Protein AF-B0TQ59-F1 (afdb_monomer)

InterPro domains:
  IPR006680 Amidohydrolase-related [PF01979] (76-158)
  IPR011059 Metal-dependent hydrolase, composite domain superfamily [G3DSA:2.30.40.10] (30-80)
  IPR011059 Metal-dependent hydrolase, composite domain superfamily [SSF51338] (25-106)
  IPR032466 Metal-dependent hydrolase [SSF51556] (80-184)
  IPR051781 Metallo-dependent Hydrolase Enzymes [PTHR43135] (23-174)

Sequence (187 aa):
MKNRTLKMSVVAVSCSLAFSVSAESTLFTNVNVFDGKKDELLKNYQVLVVDNKISKVSSEAISVQDATVIDGKGMTLMPGLIEGHGHLQMNGTSLPDIENNRNWEELAARSAARAKSALMSGFTTWRDAGGMGAGLKKTIDSGELVGPRIYPSGAFIGPTGSHADFRNFIRLTKRSTATTPQAAALG

pLDDT: mean 82.43, std 19.42, range [34.28, 98.5]

Nearest PDB structures (foldseek):
  3feq-assembly2_L  TM=9.418E-01  e=1.357E-11  unidentified
  3mkv-assembly1_G  TM=8.845E-01  e=6.717E-12  unidentified
  3n2c-assembly1_E  TM=9.160E-01  e=1.357E-11  unidentified
  3feq-assembly2_N  TM=9.420E-01  e=2.570E-11  unidentified
  3feq-assembly2_O  TM=9.420E-01  e=4.286E-11  unidentified

Organism: Shewanella halifaxensis (strain HAW-EB4) (NCBI:txid458817)

Secondary structure (DSSP, 8-state):
---------------------PPPEEEEEEEEE--SSSSS-EEEEEEEEETTEEEEEESS----SSPEEEE-TTPEE-PPEEEEEE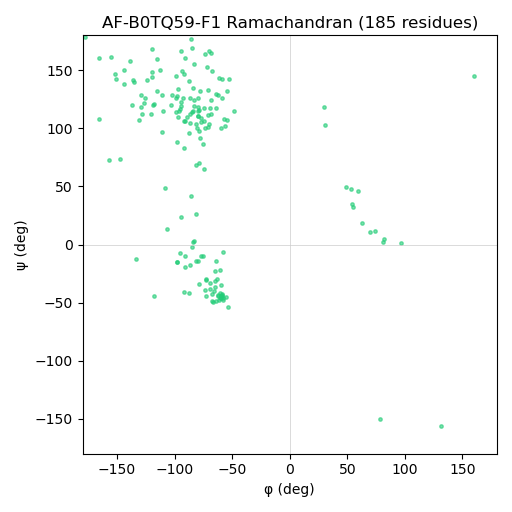-SS---SSHHHHHTS--HHHHHHHHHHHHHHHHHTTEEEEEE-SS-HHHHHHHHHTTSS--PEEEE--S----TTSTT----TT-----------------

Mean predicted aligned error: 12.18 Å

Solvent-accessible surface area (backbone atoms only — not comparable to full-atom values): 11756 Å² total; per-residue (Å²): 138,85,86,80,83,82,84,82,82,82,81,82,82,82,79,82,80,79,80,77,81,75,73,56,32,39,34,40,33,45,18,22,37,41,80,86,78,62,101,58,73,44,67,59,21,31,41,35,31,44,72,94,35,83,73,46,75,37,74,60,92,81,89,76,80,89,46,52,75,44,79,41,84,66,37,80,43,62,76,66,39,70,43,81,75,40,53,57,61,60,74,43,95,44,71,65,50,56,74,72,70,68,56,72,66,63,45,50,56,53,22,50,53,45,32,32,51,42,32,77,72,41,27,48,31,34,31,30,68,36,40,75,44,64,63,63,35,52,40,32,76,71,65,80,40,64,46,38,53,61,48,60,63,34,70,67,84,62,58,90,87,35,96,60,45,87,68,71,86,84,66,71,76,76,73,79,80,86,77,74,84,93,73,87,77,91,132

Structure (mmCIF, N/CA/C/O backbone):
data_AF-B0TQ59-F1
#
_entry.id   AF-B0TQ59-F1
#
loop_
_atom_site.group_PDB
_atom_site.id
_atom_site.type_symbol
_atom_site.label_atom_id
_atom_site.label_alt_id
_atom_site.label_comp_id
_atom_site.label_asym_id
_atom_site.label_entity_id
_atom_site.label_seq_id
_atom_site.pdbx_PDB_ins_code
_atom_site.Cartn_x
_atom_site.Cartn_y
_atom_site.Cartn_z
_atom_site.occupancy
_atom_site.B_iso_or_equiv
_atom_site.auth_seq_id
_atom_site.auth_comp_id
_atom_site.auth_asym_id
_atom_site.auth_atom_id
_atom_site.pdbx_PDB_model_num
ATOM 1 N N . MET A 1 1 ? 4.969 -84.286 6.162 1.00 43.38 1 MET A N 1
ATOM 2 C CA . MET A 1 1 ? 5.470 -82.894 6.236 1.00 43.38 1 MET A CA 1
ATOM 3 C C . MET A 1 1 ? 4.257 -81.966 6.266 1.00 43.38 1 MET A C 1
ATOM 5 O O . MET A 1 1 ? 3.469 -82.007 5.334 1.00 43.38 1 MET A O 1
ATOM 9 N N . LYS A 1 2 ? 4.010 -81.259 7.380 1.00 40.66 2 LYS A N 1
ATOM 10 C CA . LYS A 1 2 ? 2.835 -80.381 7.567 1.00 40.66 2 LYS A CA 1
ATOM 11 C C . LYS A 1 2 ? 3.239 -78.936 7.249 1.00 40.66 2 LYS A C 1
ATOM 13 O O . LYS A 1 2 ? 3.982 -78.343 8.024 1.00 40.66 2 LYS A O 1
ATOM 18 N N . ASN A 1 3 ? 2.749 -78.377 6.144 1.00 40.88 3 ASN A N 1
ATOM 19 C CA . ASN A 1 3 ? 2.981 -76.975 5.791 1.00 40.88 3 ASN A CA 1
ATOM 20 C C . ASN A 1 3 ? 2.024 -76.082 6.592 1.00 40.88 3 ASN A C 1
ATOM 22 O O . ASN A 1 3 ? 0.812 -76.111 6.387 1.00 40.88 3 ASN A O 1
ATOM 26 N N . ARG A 1 4 ? 2.571 -75.306 7.532 1.00 48.53 4 ARG A N 1
ATOM 27 C CA . ARG A 1 4 ? 1.853 -74.255 8.262 1.00 48.53 4 ARG A CA 1
ATOM 28 C C . ARG A 1 4 ? 1.970 -72.948 7.482 1.00 48.53 4 ARG A C 1
ATOM 30 O O . ARG A 1 4 ? 3.043 -72.363 7.422 1.00 48.53 4 ARG A O 1
ATOM 37 N N . THR A 1 5 ? 0.871 -72.487 6.901 1.00 47.72 5 THR A N 1
ATOM 38 C CA . THR A 1 5 ? 0.770 -71.149 6.305 1.00 47.72 5 THR A CA 1
ATOM 39 C C . THR A 1 5 ? 0.547 -70.110 7.405 1.00 47.72 5 THR A C 1
ATOM 41 O O . THR A 1 5 ? -0.482 -70.135 8.083 1.00 47.72 5 THR A O 1
ATOM 44 N N . LEU A 1 6 ? 1.517 -69.214 7.591 1.00 48.03 6 LEU A N 1
ATOM 45 C CA . LEU A 1 6 ? 1.462 -68.088 8.522 1.00 48.03 6 LEU A CA 1
ATOM 46 C C . LEU A 1 6 ? 0.649 -66.948 7.885 1.00 48.03 6 LEU A C 1
ATOM 48 O O . LEU A 1 6 ? 1.016 -66.444 6.826 1.00 48.03 6 LEU A O 1
ATOM 52 N N . LYS A 1 7 ? -0.470 -66.554 8.502 1.00 46.75 7 LYS A N 1
ATOM 53 C CA . LYS A 1 7 ? -1.250 -65.382 8.079 1.00 46.75 7 LYS A CA 1
ATOM 54 C C . LYS A 1 7 ? -0.674 -64.137 8.754 1.00 46.75 7 LYS A C 1
ATOM 56 O O . LYS A 1 7 ? -0.767 -64.006 9.970 1.00 46.75 7 LYS A O 1
ATOM 61 N N . MET A 1 8 ? -0.081 -63.242 7.969 1.00 44.03 8 MET A N 1
ATOM 62 C CA . MET A 1 8 ? 0.364 -61.920 8.416 1.00 44.03 8 MET A CA 1
ATOM 63 C C . MET A 1 8 ? -0.775 -60.922 8.182 1.00 44.03 8 MET A C 1
ATOM 65 O O . MET A 1 8 ? -1.072 -60.575 7.042 1.00 44.03 8 MET A O 1
ATOM 69 N N . SER A 1 9 ? -1.439 -60.490 9.254 1.00 52.62 9 SER A N 1
ATOM 70 C CA . SER A 1 9 ? -2.389 -59.375 9.199 1.00 52.62 9 SER A CA 1
ATOM 71 C C . SER A 1 9 ? -1.627 -58.060 9.334 1.00 52.62 9 SER A C 1
ATOM 73 O O . SER A 1 9 ? -1.044 -57.781 10.378 1.00 52.62 9 SER A O 1
ATOM 75 N N . VAL A 1 10 ? -1.639 -57.255 8.273 1.00 56.16 10 VAL A N 1
ATOM 76 C CA . VAL A 1 10 ? -1.163 -55.868 8.285 1.00 56.16 10 VAL A CA 1
ATOM 77 C C . VAL A 1 10 ? -2.301 -54.990 8.802 1.00 56.16 10 VAL A C 1
ATOM 79 O O . VAL A 1 10 ? -3.349 -54.896 8.167 1.00 56.16 10 VAL A O 1
ATOM 82 N N . VAL A 1 11 ? -2.111 -54.364 9.963 1.00 55.62 11 VAL A N 1
ATOM 83 C CA . VAL A 1 11 ? -3.020 -53.338 10.492 1.00 55.62 11 VAL A CA 1
ATOM 84 C C . VAL A 1 11 ? -2.502 -51.982 10.020 1.00 55.62 11 VAL A C 1
ATOM 86 O O . VAL A 1 11 ? -1.480 -51.500 10.501 1.00 55.62 11 VAL A O 1
ATOM 89 N N . ALA A 1 12 ? -3.186 -51.381 9.048 1.00 56.84 12 ALA A N 1
ATOM 90 C CA . ALA A 1 12 ? -2.915 -50.019 8.608 1.00 56.84 12 ALA A CA 1
ATOM 91 C C . ALA A 1 12 ? -3.593 -49.035 9.574 1.00 56.84 12 ALA A C 1
ATOM 93 O O . ALA A 1 12 ? -4.808 -48.847 9.534 1.00 56.84 12 ALA A O 1
ATOM 94 N N . VAL A 1 13 ? -2.812 -48.414 10.459 1.00 62.75 13 VAL A N 1
ATOM 95 C CA . VAL A 1 13 ? -3.274 -47.285 11.277 1.00 62.75 13 VAL A CA 1
ATOM 96 C C . VAL A 1 13 ? -3.236 -46.034 10.398 1.00 62.75 13 VAL A C 1
ATOM 98 O O . VAL A 1 13 ? -2.182 -45.440 10.189 1.00 62.75 13 VAL A O 1
ATOM 101 N N . SER A 1 14 ? -4.385 -45.658 9.835 1.00 62.53 14 SER A N 1
ATOM 102 C CA . SER A 1 14 ? -4.556 -44.366 9.166 1.00 62.53 14 SER A CA 1
ATOM 103 C C . SER A 1 14 ? -4.796 -43.297 10.233 1.00 62.53 14 SER A C 1
ATOM 105 O O . SER A 1 14 ? -5.886 -43.195 10.790 1.00 62.53 14 SER A O 1
ATOM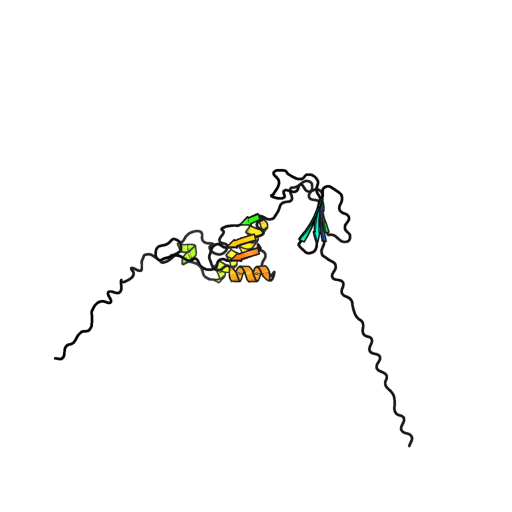 107 N N . CYS A 1 15 ? -3.754 -42.538 10.572 1.00 57.31 15 CYS A N 1
ATOM 108 C CA . CYS A 1 15 ? -3.869 -41.354 11.417 1.00 57.31 15 CYS A CA 1
ATOM 109 C C . CYS A 1 15 ? -4.192 -40.156 10.516 1.00 57.31 15 CYS A C 1
ATOM 111 O O . CYS A 1 15 ? -3.307 -39.580 9.884 1.00 57.31 15 CYS A O 1
ATOM 113 N N . SER A 1 16 ? -5.474 -39.815 10.398 1.00 62.75 16 SER A N 1
ATOM 114 C CA . SER A 1 16 ? -5.916 -38.597 9.719 1.00 62.75 16 SER A CA 1
ATOM 115 C C . SER A 1 16 ? -5.703 -37.408 10.658 1.00 62.75 16 SER A C 1
ATOM 117 O O . SER A 1 16 ? -6.561 -37.090 11.478 1.00 62.75 16 SER A O 1
ATOM 119 N N . LEU A 1 17 ? -4.540 -36.764 10.578 1.00 65.06 17 LEU A N 1
ATOM 120 C CA . LEU A 1 17 ? -4.310 -35.482 11.242 1.00 65.06 17 LEU A CA 1
ATOM 121 C C . LEU A 1 17 ? -5.137 -34.409 10.525 1.00 65.06 17 LEU A C 1
ATOM 123 O O . LEU A 1 17 ? -4.785 -33.962 9.434 1.00 65.06 17 LEU A O 1
ATOM 127 N N . ALA A 1 18 ? -6.253 -34.011 11.131 1.00 54.12 18 ALA A N 1
ATOM 128 C CA . ALA A 1 18 ? -6.966 -32.807 10.738 1.00 54.12 18 ALA A CA 1
ATOM 129 C C . ALA A 1 18 ? -6.132 -31.594 11.177 1.00 54.12 18 ALA A C 1
ATOM 131 O O . ALA A 1 18 ? -6.109 -31.232 12.352 1.00 54.12 18 ALA A O 1
ATOM 132 N N . PHE A 1 19 ? -5.413 -30.985 10.237 1.00 51.72 19 PHE A N 1
ATOM 133 C CA . PHE A 1 19 ? -4.822 -29.669 10.446 1.00 51.72 19 PHE A CA 1
ATOM 134 C C . PHE A 1 19 ? -5.946 -28.628 10.402 1.00 51.72 19 PHE A C 1
ATOM 136 O O . PHE A 1 19 ? -6.392 -28.238 9.326 1.00 51.72 19 PHE A O 1
ATOM 143 N N . SER A 1 20 ? -6.411 -28.180 11.568 1.00 52.81 20 SER A N 1
ATOM 144 C CA . SER A 1 20 ? -7.161 -26.926 11.655 1.00 52.81 20 SER A CA 1
ATOM 145 C C . SER A 1 20 ? -6.170 -25.782 11.496 1.00 52.81 20 SER A C 1
ATOM 147 O O . SER A 1 20 ? -5.383 -25.512 12.402 1.00 52.81 20 SER A O 1
ATOM 149 N N . VAL A 1 21 ? -6.185 -25.117 10.341 1.00 58.03 21 VAL A N 1
ATOM 150 C CA . VAL A 1 21 ? -5.565 -23.796 10.235 1.00 58.03 21 VAL A CA 1
ATOM 151 C C . VAL A 1 21 ? -6.469 -22.843 11.023 1.00 58.03 21 VAL A C 1
ATOM 153 O O . VAL A 1 21 ? -7.639 -22.671 10.686 1.00 58.03 21 VAL A O 1
ATOM 156 N N . SER A 1 22 ? -5.985 -22.333 12.156 1.00 67.75 22 SER A N 1
ATOM 157 C CA . SER A 1 22 ? -6.715 -21.300 12.894 1.00 67.75 22 SER A CA 1
ATOM 158 C C . SER A 1 22 ? -6.639 -20.002 12.092 1.00 67.75 22 SER A C 1
ATOM 160 O O . SER A 1 22 ? -5.560 -19.657 11.606 1.00 67.75 22 SER A O 1
ATOM 162 N N . ALA A 1 23 ? -7.769 -19.318 11.918 1.00 77.44 23 ALA A N 1
ATOM 163 C CA . ALA A 1 23 ? -7.822 -18.041 11.213 1.00 77.44 23 ALA A CA 1
ATOM 164 C C . ALA A 1 23 ? -7.004 -16.988 11.972 1.00 77.44 23 ALA A C 1
ATOM 166 O O . ALA A 1 23 ? -7.192 -16.799 13.178 1.00 77.44 23 ALA A O 1
ATOM 167 N N . GLU A 1 24 ? -6.109 -16.283 11.280 1.00 90.81 24 GLU A N 1
ATOM 168 C CA . GLU A 1 24 ? -5.294 -15.259 11.932 1.00 90.81 24 GLU A CA 1
ATOM 169 C C . GLU A 1 24 ? -6.167 -14.034 12.209 1.00 90.81 24 GLU A C 1
ATOM 171 O O . GLU A 1 24 ? -6.704 -13.403 11.292 1.00 90.81 24 GLU A O 1
ATOM 176 N N . SER A 1 25 ? -6.326 -13.712 13.493 1.00 96.06 25 SER A N 1
ATOM 177 C CA . SER A 1 25 ? -7.179 -12.621 13.952 1.00 96.06 25 SER A CA 1
ATOM 178 C C . SER A 1 25 ? -6.352 -11.530 14.625 1.00 96.06 25 SER A C 1
ATOM 180 O O . SER A 1 25 ? -5.531 -11.800 15.500 1.00 96.06 25 SER A O 1
ATOM 182 N N . THR A 1 26 ? -6.590 -10.276 14.245 1.00 97.88 26 THR A N 1
ATOM 183 C CA . THR A 1 26 ? -6.022 -9.089 14.898 1.00 97.88 26 THR A CA 1
ATOM 184 C C . THR A 1 26 ? -7.140 -8.140 15.301 1.00 97.88 26 THR A C 1
ATOM 186 O O . THR A 1 26 ? -7.953 -7.740 14.467 1.00 97.88 26 THR A O 1
ATOM 189 N N . LEU A 1 27 ? -7.177 -7.759 16.575 1.00 98.19 27 LEU A N 1
ATOM 190 C CA . LEU A 1 27 ? -8.125 -6.792 17.113 1.00 98.19 27 LEU A CA 1
ATOM 191 C C . LEU A 1 27 ? -7.395 -5.500 17.482 1.00 98.19 27 LEU A C 1
ATOM 193 O O . LEU A 1 27 ? -6.601 -5.472 18.420 1.00 98.19 27 LEU A O 1
ATOM 197 N N . PHE A 1 28 ? -7.717 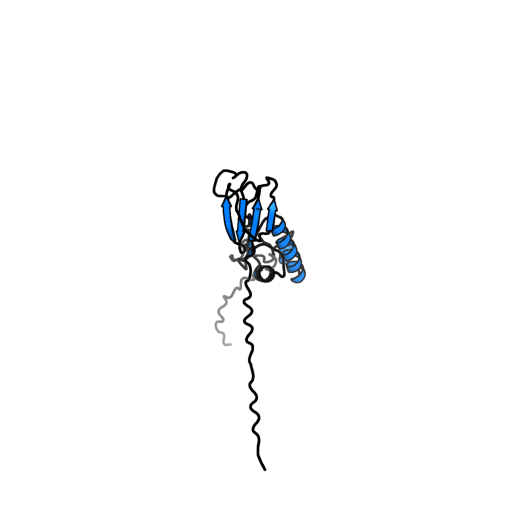-4.416 16.787 1.00 98.44 28 PHE A N 1
ATOM 198 C CA . PHE A 1 28 ? -7.330 -3.070 17.189 1.00 98.44 28 PHE A CA 1
ATOM 199 C C . PHE A 1 28 ? -8.373 -2.521 18.160 1.00 98.44 28 PHE A C 1
ATOM 201 O O . PHE A 1 28 ? -9.561 -2.490 17.832 1.00 98.44 28 PHE A O 1
ATOM 208 N N . THR A 1 29 ? -7.951 -2.074 19.338 1.00 98.25 29 THR A N 1
ATOM 209 C CA . THR A 1 29 ? -8.823 -1.455 20.347 1.00 98.25 29 THR A CA 1
ATOM 210 C C . THR A 1 29 ? -8.449 0.003 20.559 1.00 98.25 29 THR A C 1
ATOM 212 O O . THR A 1 29 ? -7.334 0.407 20.239 1.00 98.25 29 THR A O 1
ATOM 215 N N . ASN A 1 30 ? -9.376 0.801 21.103 1.00 97.69 30 ASN A N 1
ATOM 216 C CA . ASN A 1 30 ? -9.105 2.188 21.495 1.00 97.69 30 ASN A CA 1
ATOM 217 C C . ASN A 1 30 ? -8.495 3.015 20.344 1.00 97.69 30 ASN A C 1
ATOM 219 O O . ASN A 1 30 ? -7.476 3.688 20.497 1.00 97.69 30 ASN A O 1
ATOM 223 N N . VAL A 1 31 ? -9.103 2.917 19.161 1.00 98.50 31 VAL A N 1
ATOM 224 C CA . VAL A 1 31 ? -8.706 3.676 17.970 1.00 98.50 31 VAL A CA 1
ATOM 225 C C . VAL A 1 31 ? -9.784 4.678 17.589 1.00 98.50 31 VAL A C 1
ATOM 227 O O . VAL A 1 31 ? -10.977 4.450 17.789 1.00 98.50 31 VAL A O 1
ATOM 230 N N . ASN A 1 32 ? -9.362 5.781 16.985 1.00 98.31 32 ASN A N 1
ATOM 231 C CA . ASN A 1 32 ? -10.250 6.688 16.277 1.00 98.31 32 ASN A CA 1
ATOM 232 C C . ASN A 1 32 ? -10.232 6.321 14.788 1.00 98.31 32 ASN A C 1
ATOM 234 O O . ASN A 1 32 ? -9.181 6.389 14.161 1.00 98.31 32 ASN A O 1
ATOM 238 N N . VAL A 1 33 ? -11.351 5.899 14.206 1.00 98.31 33 VAL A N 1
ATOM 239 C CA . VAL A 1 33 ? -11.378 5.390 12.826 1.00 98.31 33 VAL A CA 1
ATOM 240 C C . VAL A 1 33 ? -11.747 6.499 11.847 1.00 98.31 33 VAL A C 1
ATOM 242 O O . VAL A 1 33 ? -12.821 7.092 11.945 1.00 98.31 33 VAL A O 1
ATOM 245 N N . PHE A 1 34 ? -10.870 6.743 10.877 1.00 97.69 34 PHE A N 1
ATOM 246 C CA . PHE A 1 34 ? -11.181 7.502 9.667 1.00 97.69 34 PHE A CA 1
ATOM 247 C C . PHE A 1 34 ? -11.477 6.509 8.541 1.00 97.69 34 PHE A C 1
ATOM 249 O O . PHE A 1 34 ? -10.584 5.769 8.145 1.00 97.69 34 PHE A O 1
ATOM 256 N N . ASP A 1 35 ? -12.711 6.460 8.032 1.00 94.94 35 ASP A N 1
ATOM 257 C CA . ASP A 1 35 ? -13.134 5.454 7.041 1.00 94.94 35 ASP A CA 1
ATOM 258 C C . ASP A 1 35 ? -13.038 5.923 5.576 1.00 94.94 35 ASP A C 1
ATOM 260 O O . ASP A 1 35 ? -13.237 5.125 4.655 1.00 94.94 35 ASP A O 1
ATOM 264 N N . GLY A 1 36 ? -12.730 7.206 5.355 1.00 92.62 36 GLY A N 1
ATOM 265 C CA . GLY A 1 36 ? -12.639 7.822 4.030 1.00 92.62 36 GLY A CA 1
ATOM 266 C C . GLY A 1 36 ? -13.977 7.989 3.300 1.00 92.62 36 GLY A C 1
ATOM 267 O O . GLY A 1 36 ? -13.974 8.281 2.105 1.00 92.62 36 GLY A O 1
ATOM 268 N N . LYS A 1 37 ? -15.112 7.785 3.978 1.00 92.88 37 LYS A N 1
ATOM 269 C CA . LYS A 1 37 ? -16.464 7.939 3.416 1.00 92.88 37 LYS A CA 1
ATOM 270 C C . LYS A 1 37 ? -17.255 9.025 4.119 1.00 92.88 37 LYS A C 1
ATOM 272 O O . LYS A 1 37 ? -17.952 9.791 3.459 1.00 92.88 37 LYS A O 1
ATOM 277 N N . LYS A 1 38 ? -17.189 9.055 5.447 1.00 92.19 38 LYS A N 1
ATOM 278 C CA . LYS A 1 38 ? -17.862 10.068 6.250 1.00 92.19 38 LYS A CA 1
ATOM 279 C C . LYS A 1 38 ? -16.921 11.230 6.532 1.00 92.19 38 LYS A C 1
ATOM 281 O O . LYS A 1 38 ? -15.721 11.036 6.702 1.00 92.19 38 LYS A O 1
ATOM 286 N N . ASP A 1 39 ? -17.492 12.419 6.672 1.00 92.75 39 ASP A N 1
ATOM 287 C CA . ASP A 1 39 ? -16.770 13.618 7.111 1.00 92.75 39 ASP A CA 1
ATOM 288 C C . ASP A 1 39 ? -16.713 13.708 8.650 1.00 92.75 39 ASP A C 1
ATOM 290 O O . ASP A 1 39 ? -16.965 14.742 9.262 1.00 92.75 39 ASP A O 1
ATOM 294 N N . GLU A 1 40 ? -16.469 12.570 9.306 1.00 94.38 40 GLU A N 1
ATOM 295 C CA . GLU A 1 40 ? -16.357 12.476 10.760 1.00 94.38 40 GLU A CA 1
ATOM 296 C C . GLU A 1 40 ? -15.300 11.444 11.159 1.00 94.38 40 GLU A C 1
ATOM 298 O O . GLU A 1 40 ? -15.080 10.444 10.474 1.00 94.38 40 GLU A O 1
ATOM 303 N N . LEU A 1 41 ? -14.669 11.670 12.311 1.00 96.62 41 LEU A N 1
ATOM 304 C CA . LEU A 1 41 ? -13.771 10.702 12.928 1.00 96.62 41 LEU A CA 1
ATOM 305 C C . LEU A 1 41 ? -14.549 9.866 13.952 1.00 96.62 41 LEU A C 1
ATOM 307 O O . LEU A 1 41 ? -15.053 10.405 14.940 1.00 96.62 41 LEU A O 1
ATOM 311 N N . LEU A 1 42 ? -14.618 8.551 13.741 1.00 96.88 42 LEU A N 1
ATOM 312 C CA . LEU A 1 42 ? -15.331 7.620 14.617 1.00 96.88 42 LEU A CA 1
ATOM 313 C C . LEU A 1 42 ? -14.503 7.348 15.878 1.00 96.88 42 LEU A C 1
ATOM 315 O O . LEU A 1 42 ? -13.493 6.649 15.826 1.00 96.88 42 LEU A O 1
ATOM 319 N N . LYS A 1 43 ? -14.901 7.918 17.018 1.00 97.56 43 LYS A N 1
ATOM 320 C CA . LYS A 1 43 ? -14.087 7.904 18.244 1.00 97.56 43 LYS A CA 1
ATOM 321 C C . LYS A 1 43 ? -14.308 6.671 19.113 1.00 97.56 43 LYS A C 1
ATOM 323 O O . LYS A 1 43 ? -15.453 6.278 19.320 1.00 97.56 43 LYS A O 1
ATOM 328 N N . ASN A 1 44 ? -13.229 6.148 19.700 1.00 97.25 44 ASN A N 1
ATOM 329 C CA . ASN A 1 44 ? -13.239 5.006 20.630 1.00 97.25 44 ASN A CA 1
ATOM 330 C C . ASN A 1 44 ? -13.827 3.720 20.022 1.00 97.25 44 ASN A C 1
ATOM 332 O O . ASN A 1 44 ? -14.650 3.042 20.634 1.00 97.25 44 ASN A O 1
ATOM 336 N N . TYR A 1 45 ? -13.407 3.397 18.802 1.00 98.12 45 TYR A N 1
ATOM 337 C CA . TYR A 1 45 ? -13.828 2.199 18.083 1.00 98.12 45 TYR A CA 1
ATOM 338 C C . TYR A 1 45 ? -12.843 1.043 18.275 1.00 98.12 45 TYR A C 1
ATOM 340 O O . TYR A 1 45 ? -11.705 1.203 18.728 1.00 98.12 45 TYR A O 1
ATOM 348 N N . GLN A 1 46 ? -13.313 -0.138 17.888 1.00 98.50 46 GLN A N 1
ATOM 349 C CA . GLN A 1 46 ? -12.543 -1.357 17.716 1.00 98.50 46 GLN A CA 1
ATOM 350 C C . GLN A 1 46 ? -12.648 -1.828 16.263 1.00 98.50 46 GLN A C 1
ATOM 352 O O . GLN A 1 46 ? -13.703 -1.696 15.631 1.00 98.50 46 GLN A O 1
ATOM 357 N N . VAL A 1 47 ? -11.561 -2.390 15.735 1.00 98.31 47 VAL A N 1
ATOM 358 C CA . VAL A 1 47 ? -11.498 -2.946 14.378 1.00 98.31 47 VAL A CA 1
ATOM 359 C C . VAL A 1 47 ? -10.939 -4.359 14.437 1.00 98.31 47 VAL A C 1
ATOM 361 O O . VAL A 1 47 ? -9.801 -4.563 14.847 1.00 98.31 47 VAL A O 1
ATOM 364 N N . LEU A 1 48 ? -11.743 -5.331 14.012 1.00 98.25 48 LEU A N 1
ATOM 365 C CA . LEU A 1 48 ? -11.355 -6.733 13.911 1.00 98.25 48 LEU A CA 1
ATOM 366 C C . LEU A 1 48 ? -10.967 -7.063 12.470 1.00 98.25 48 LEU A C 1
ATOM 368 O O . LEU A 1 48 ? -11.764 -6.879 11.545 1.00 98.25 48 LEU A O 1
ATOM 372 N N . VAL A 1 49 ? -9.767 -7.605 12.303 1.00 97.75 49 VAL A N 1
ATOM 373 C CA . VAL A 1 49 ? -9.252 -8.165 11.054 1.00 97.75 49 VAL A CA 1
ATOM 374 C C . VAL A 1 49 ? -9.142 -9.678 11.214 1.00 97.75 49 VAL A C 1
ATOM 376 O O . VAL A 1 49 ? -8.554 -10.140 12.185 1.00 97.75 49 VAL A O 1
ATOM 379 N N . VAL A 1 50 ? -9.702 -10.432 10.270 1.00 96.44 50 VAL A N 1
ATOM 380 C CA . VAL A 1 50 ? -9.627 -11.900 10.202 1.00 96.44 50 VAL A CA 1
ATOM 381 C C . VAL A 1 50 ? -9.171 -12.280 8.798 1.00 96.44 50 VAL A C 1
ATOM 383 O O . VAL A 1 50 ? -9.739 -11.784 7.822 1.00 96.44 50 VAL A O 1
ATOM 386 N N . ASP A 1 51 ? -8.134 -13.111 8.685 1.00 93.69 51 ASP A N 1
ATOM 387 C CA . ASP A 1 51 ? -7.593 -13.609 7.410 1.00 93.69 51 ASP A CA 1
ATOM 388 C C . ASP A 1 51 ? -7.357 -12.493 6.372 1.00 93.69 51 ASP A C 1
ATOM 390 O O . ASP A 1 51 ? -7.792 -12.560 5.217 1.00 93.69 51 ASP A O 1
ATOM 394 N N . ASN A 1 52 ? -6.682 -11.418 6.799 1.00 92.62 52 ASN A N 1
ATOM 395 C CA . ASN A 1 52 ? -6.378 -10.228 5.990 1.00 92.62 52 ASN A CA 1
ATOM 396 C C . ASN A 1 52 ? -7.599 -9.426 5.496 1.00 92.62 52 ASN A C 1
ATOM 398 O O . ASN A 1 52 ? -7.483 -8.618 4.568 1.00 92.62 52 ASN A O 1
ATOM 402 N N . LYS A 1 53 ? -8.774 -9.604 6.107 1.00 96.50 53 LYS A N 1
ATOM 403 C CA . LYS A 1 53 ? -9.981 -8.822 5.811 1.00 96.50 53 LYS A CA 1
ATOM 404 C C . LYS A 1 53 ? -10.520 -8.153 7.062 1.00 96.50 53 LYS A C 1
ATOM 406 O O . LYS A 1 53 ? -10.555 -8.747 8.132 1.00 96.50 53 LYS A O 1
ATOM 411 N N . ILE A 1 54 ? -11.002 -6.922 6.915 1.00 97.31 54 ILE A N 1
ATOM 412 C CA . ILE A 1 54 ? -11.739 -6.246 7.985 1.00 97.31 54 ILE A CA 1
ATOM 413 C C . ILE A 1 54 ? -13.076 -6.976 8.156 1.00 97.31 54 ILE A C 1
ATOM 415 O O . ILE A 1 54 ? -13.916 -6.951 7.259 1.00 97.31 54 ILE A O 1
ATOM 419 N N . SER A 1 55 ? -13.251 -7.641 9.295 1.00 97.19 55 SER A N 1
ATOM 420 C CA . SER A 1 55 ? -14.463 -8.389 9.635 1.00 97.19 55 SER A CA 1
ATOM 421 C C . SER A 1 55 ? -15.500 -7.495 10.313 1.00 97.19 55 SER A C 1
ATOM 423 O O . SER A 1 55 ? -16.686 -7.574 9.992 1.00 97.19 55 SER A O 1
ATOM 425 N N . LYS A 1 56 ? -15.068 -6.620 11.232 1.00 97.56 56 LYS A N 1
ATOM 426 C CA . LYS A 1 56 ? -15.975 -5.756 11.997 1.00 97.56 56 LYS A CA 1
ATOM 427 C C . LYS A 1 56 ? -15.306 -4.442 12.393 1.00 97.56 56 LYS A C 1
ATOM 429 O O . LYS A 1 56 ? -14.136 -4.424 12.758 1.00 97.56 56 LYS A O 1
ATOM 434 N N . VAL A 1 57 ? -16.082 -3.361 12.365 1.00 97.56 57 VAL A N 1
ATOM 435 C CA . VAL A 1 57 ? -15.741 -2.038 12.909 1.00 97.56 57 VAL A CA 1
ATOM 436 C C . VAL A 1 57 ? -16.883 -1.643 13.839 1.00 97.56 57 VAL A C 1
ATOM 438 O O . VAL A 1 57 ? -18.036 -1.648 13.410 1.00 97.56 57 VAL A O 1
ATOM 441 N N . SER A 1 58 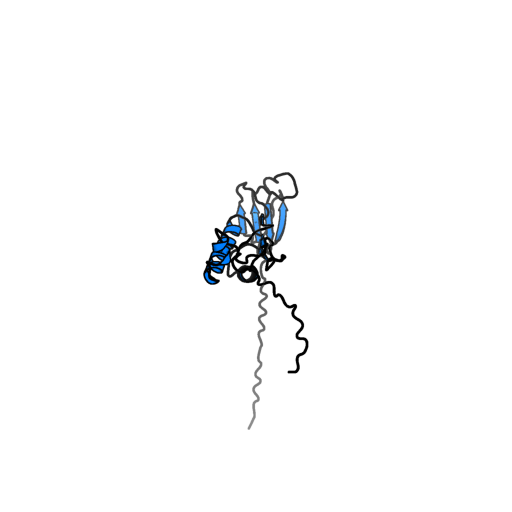? -16.611 -1.382 15.118 1.00 97.44 58 SER A N 1
ATOM 442 C CA . SER A 1 58 ? -17.675 -1.167 16.109 1.00 97.44 58 SER A CA 1
ATOM 443 C C . SER A 1 58 ? -17.241 -0.261 17.256 1.00 97.44 58 SER A C 1
ATOM 445 O O . SER A 1 58 ? -16.086 -0.299 17.664 1.00 97.44 58 SER A O 1
ATOM 447 N N . SER A 1 59 ? -18.176 0.529 17.786 1.00 96.44 59 SER A N 1
ATOM 448 C CA . SER A 1 59 ? -18.022 1.261 19.050 1.00 96.44 59 SER A CA 1
ATOM 449 C C . SER A 1 59 ? -18.250 0.379 20.281 1.00 96.44 59 SER A C 1
ATOM 451 O O . SER A 1 59 ? -17.943 0.783 21.398 1.00 96.44 59 SER A O 1
ATOM 453 N N . GLU A 1 60 ? -18.829 -0.808 20.096 1.00 97.00 60 GLU A N 1
ATOM 454 C CA . GLU A 1 60 ? -19.055 -1.780 21.160 1.00 97.00 60 GLU A CA 1
ATOM 455 C C . GLU A 1 60 ? -17.867 -2.736 21.285 1.00 97.00 60 GLU A C 1
ATOM 457 O O . GLU A 1 60 ? -17.079 -2.917 20.352 1.00 97.00 60 GLU A O 1
ATOM 462 N N . ALA A 1 61 ? -17.757 -3.386 22.444 1.00 95.62 61 ALA A N 1
ATOM 463 C CA . ALA A 1 61 ? -16.725 -4.383 22.674 1.00 95.62 61 ALA A CA 1
ATOM 464 C C . ALA A 1 61 ? -16.872 -5.571 21.711 1.00 95.62 61 ALA A C 1
ATOM 466 O O . ALA A 1 61 ? -17.937 -6.183 21.603 1.00 95.62 61 ALA A O 1
ATOM 467 N N . ILE A 1 62 ? -15.782 -5.923 21.031 1.00 96.94 62 ILE A N 1
ATOM 468 C CA . ILE A 1 62 ? -15.708 -7.103 20.177 1.00 96.94 62 ILE A CA 1
ATOM 469 C C . ILE A 1 62 ? -15.082 -8.236 20.990 1.00 96.94 62 ILE A C 1
ATOM 471 O O . ILE A 1 62 ? -13.918 -8.169 21.377 1.00 96.94 62 ILE A O 1
ATOM 475 N N . SER A 1 63 ? -15.859 -9.290 21.245 1.00 93.06 63 SER A N 1
ATOM 476 C CA . SER A 1 63 ? -15.331 -10.534 21.805 1.00 93.06 63 SER A CA 1
ATOM 477 C C . SER A 1 63 ? -14.759 -11.392 20.680 1.00 93.06 63 SER A C 1
ATOM 479 O O . SER A 1 63 ? -15.454 -11.690 19.708 1.00 93.06 63 SER A O 1
ATOM 481 N N . VAL A 1 64 ? -13.491 -11.768 20.806 1.00 92.19 64 VAL A N 1
ATOM 482 C CA . VAL A 1 64 ? -12.789 -12.658 19.880 1.00 92.19 64 VAL A CA 1
ATOM 483 C C . VAL A 1 64 ? -11.825 -13.528 20.684 1.00 92.19 64 VAL A C 1
ATOM 485 O O . VAL A 1 64 ? -11.203 -13.050 21.632 1.00 92.19 64 VAL A O 1
ATOM 488 N N . GLN A 1 65 ? -11.752 -14.811 20.342 1.00 90.31 65 GLN A N 1
ATOM 489 C CA . GLN A 1 65 ? -10.803 -15.753 20.939 1.00 90.31 65 GLN A CA 1
ATOM 490 C C . GLN A 1 65 ? -9.530 -15.784 20.088 1.00 90.31 65 GLN A C 1
ATOM 492 O O . GLN A 1 65 ? -9.605 -15.601 18.876 1.00 90.31 65 GLN A O 1
ATOM 497 N N . ASP A 1 66 ? -8.378 -15.986 20.729 1.00 89.69 66 ASP A N 1
ATOM 498 C CA . ASP A 1 66 ? -7.085 -16.202 20.064 1.00 89.69 66 ASP A CA 1
ATOM 499 C C . ASP A 1 66 ? -6.670 -15.115 19.048 1.00 89.69 66 ASP A C 1
ATOM 501 O O . ASP A 1 66 ? -6.033 -15.398 18.035 1.00 89.69 66 ASP A O 1
ATOM 505 N N . ALA A 1 67 ? -7.010 -13.848 19.318 1.00 95.38 67 ALA A N 1
ATOM 506 C CA . ALA A 1 67 ? -6.596 -12.716 18.491 1.00 95.38 67 ALA A CA 1
ATOM 507 C C . ALA A 1 67 ? -5.374 -11.987 19.062 1.00 95.38 67 ALA A C 1
ATOM 509 O O . ALA A 1 67 ? -5.260 -11.770 20.270 1.00 95.38 67 ALA A O 1
ATOM 510 N N . THR A 1 68 ? -4.513 -11.496 18.172 1.00 96.56 68 THR A N 1
ATOM 511 C CA . THR A 1 68 ? -3.503 -10.494 18.526 1.00 96.56 68 THR A CA 1
ATOM 512 C C . THR A 1 68 ? -4.205 -9.175 18.826 1.00 96.56 68 THR A C 1
ATOM 514 O O . THR A 1 68 ? -4.855 -8.605 17.951 1.00 96.56 68 THR A O 1
ATOM 517 N N . VAL A 1 69 ? -4.091 -8.677 20.057 1.00 97.00 69 VAL A N 1
ATOM 518 C CA . VAL A 1 69 ? -4.723 -7.413 20.459 1.00 97.00 69 VAL A CA 1
ATOM 519 C C . VAL A 1 69 ? -3.711 -6.273 20.397 1.00 97.00 69 VAL A C 1
ATOM 521 O O . VAL A 1 69 ? -2.638 -6.352 20.993 1.00 97.00 69 VAL A O 1
ATOM 524 N N . ILE A 1 70 ? -4.073 -5.195 19.704 1.00 98.00 70 ILE A N 1
ATOM 525 C CA . ILE A 1 70 ? -3.266 -3.982 19.559 1.00 98.00 70 ILE A CA 1
ATOM 526 C C . ILE A 1 70 ? -4.064 -2.797 20.115 1.00 98.00 70 ILE A C 1
ATOM 528 O O . ILE A 1 70 ? -5.070 -2.395 19.536 1.00 98.00 70 ILE A O 1
ATOM 532 N N . ASP A 1 71 ? -3.605 -2.219 21.227 1.00 97.81 71 ASP A N 1
ATOM 533 C CA . ASP A 1 71 ? -4.171 -0.981 21.780 1.00 97.81 71 ASP A CA 1
ATOM 534 C C . ASP A 1 71 ? -3.661 0.236 20.996 1.00 97.81 71 ASP A C 1
ATOM 536 O O . ASP A 1 71 ? -2.466 0.548 20.989 1.00 97.81 71 ASP A O 1
ATOM 540 N N . GLY A 1 72 ? -4.587 0.926 20.336 1.00 97.56 72 GLY A N 1
ATOM 541 C CA . GLY A 1 72 ? -4.344 2.128 19.552 1.00 97.56 72 GLY A CA 1
ATOM 542 C C . GLY A 1 72 ? -4.105 3.388 20.378 1.00 97.56 72 GLY A C 1
ATOM 543 O O . GLY A 1 72 ? -3.690 4.391 19.807 1.00 97.56 72 GLY A O 1
ATOM 544 N N . LYS A 1 73 ? -4.328 3.371 21.700 1.00 98.06 73 LYS A N 1
ATOM 545 C CA . LYS A 1 73 ? -4.062 4.499 22.617 1.00 98.06 73 LYS A CA 1
ATOM 546 C C . LYS A 1 73 ? -4.744 5.813 22.209 1.00 98.06 73 LYS A C 1
ATOM 548 O O . LYS A 1 73 ? -4.202 6.895 22.427 1.00 98.06 73 LYS A O 1
ATOM 553 N N . GLY A 1 74 ? -5.916 5.728 21.586 1.00 97.75 74 GL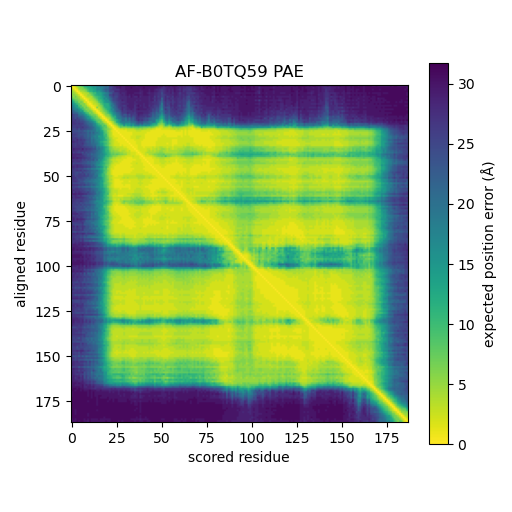Y A N 1
ATOM 554 C CA . GLY A 1 74 ? -6.656 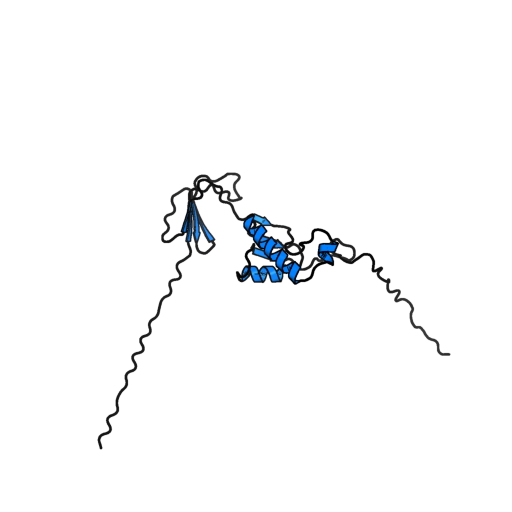6.871 21.052 1.00 97.75 74 GLY A CA 1
ATOM 555 C C . GLY A 1 74 ? -6.066 7.459 19.765 1.00 97.75 74 GLY A C 1
ATOM 556 O O . GLY A 1 74 ? -6.473 8.545 19.354 1.00 97.75 74 GLY A O 1
ATOM 557 N N . MET A 1 75 ? -5.112 6.787 19.115 1.00 98.38 75 MET A N 1
ATOM 558 C CA . MET A 1 75 ? -4.577 7.213 17.819 1.00 98.38 75 MET A CA 1
ATOM 559 C C . MET A 1 75 ? -5.568 6.947 16.684 1.00 98.38 75 MET A C 1
ATOM 561 O O . MET A 1 75 ? -6.524 6.176 16.813 1.00 98.38 75 MET A O 1
ATOM 565 N N . THR A 1 76 ? -5.323 7.593 15.546 1.00 98.12 76 THR A N 1
ATOM 566 C CA . THR A 1 76 ? -6.138 7.415 14.347 1.00 98.12 76 THR A CA 1
ATOM 567 C C . THR A 1 76 ? -5.752 6.139 13.606 1.00 98.12 76 THR A C 1
ATOM 569 O O . THR A 1 76 ? -4.594 5.960 13.233 1.00 98.12 76 THR A O 1
ATOM 572 N N . LEU A 1 77 ? -6.738 5.284 13.340 1.00 98.19 77 LEU A N 1
ATOM 573 C CA . LEU A 1 77 ? -6.641 4.166 12.410 1.00 98.19 77 LEU A CA 1
ATOM 574 C C . LEU A 1 77 ? -7.344 4.551 11.105 1.00 98.19 77 LEU A C 1
ATOM 576 O O . LEU A 1 77 ? -8.492 4.995 11.115 1.00 98.19 77 LEU A O 1
ATOM 580 N N . MET A 1 78 ? -6.656 4.384 9.980 1.00 97.88 78 MET A N 1
ATOM 581 C CA . MET A 1 78 ? -7.154 4.773 8.660 1.00 97.88 78 MET A CA 1
ATOM 582 C C . MET A 1 78 ? -6.815 3.719 7.599 1.00 97.88 78 MET A C 1
ATOM 584 O O . MET A 1 78 ? -5.866 2.952 7.790 1.00 97.88 78 MET A O 1
ATOM 588 N N . PRO A 1 79 ? -7.547 3.681 6.469 1.00 97.50 79 PRO A N 1
ATOM 589 C CA . PRO A 1 79 ? -7.143 2.924 5.299 1.00 97.50 79 PRO A CA 1
ATOM 590 C C . PRO A 1 79 ? -5.719 3.273 4.872 1.00 97.50 79 PRO A C 1
ATOM 592 O O . PRO A 1 79 ? -5.315 4.437 4.896 1.00 97.50 79 PRO A O 1
ATOM 595 N N . GLY A 1 80 ? -4.978 2.261 4.424 1.00 97.81 80 GLY A N 1
ATOM 596 C CA . GLY A 1 80 ? -3.695 2.484 3.775 1.00 97.81 80 GLY A CA 1
ATOM 597 C C . GLY A 1 80 ? -3.856 3.358 2.530 1.00 97.81 80 GLY A C 1
ATOM 598 O O . GLY A 1 80 ? -4.824 3.221 1.780 1.00 97.81 80 GLY A O 1
ATOM 599 N N . LEU A 1 81 ? -2.890 4.242 2.298 1.00 98.12 81 LEU A N 1
ATOM 600 C CA . LEU A 1 81 ? -2.919 5.180 1.182 1.00 98.12 81 LEU A CA 1
ATOM 601 C C . LEU A 1 81 ? -2.686 4.465 -0.155 1.00 98.12 81 LEU A C 1
ATOM 603 O O . LEU A 1 81 ? -2.019 3.422 -0.223 1.00 98.12 81 LEU A O 1
ATOM 607 N N . ILE A 1 82 ? -3.227 5.056 -1.221 1.00 98.25 82 ILE A N 1
ATOM 608 C CA . ILE A 1 82 ? -3.076 4.594 -2.602 1.00 98.25 82 ILE A CA 1
ATOM 609 C C . ILE A 1 82 ? -2.364 5.683 -3.399 1.00 98.25 82 ILE A C 1
ATOM 611 O O . ILE A 1 82 ? -2.878 6.793 -3.517 1.00 98.25 82 ILE A O 1
ATOM 615 N N . GLU A 1 83 ? -1.210 5.352 -3.977 1.00 97.25 83 GLU A N 1
ATOM 616 C CA . GLU A 1 83 ? -0.551 6.215 -4.958 1.00 97.25 83 GLU A CA 1
ATOM 617 C C . GLU A 1 83 ? -1.173 5.980 -6.339 1.00 97.25 83 GLU A C 1
ATOM 619 O O . GLU A 1 83 ? -1.163 4.861 -6.866 1.00 97.25 83 GLU A O 1
ATOM 624 N N . GLY A 1 84 ? -1.743 7.042 -6.907 1.00 96.88 84 GLY A N 1
ATOM 625 C CA . GLY A 1 84 ? -2.474 7.014 -8.165 1.00 96.88 84 GLY A CA 1
ATOM 626 C C . GLY A 1 84 ? -1.608 7.286 -9.390 1.00 96.88 84 GLY A C 1
ATOM 627 O O . GLY A 1 84 ? -2.033 6.954 -10.486 1.00 96.88 84 GLY A O 1
ATOM 628 N N . HIS A 1 85 ? -0.424 7.879 -9.270 1.00 95.31 85 HIS A N 1
ATOM 629 C CA . HIS A 1 85 ? 0.459 8.196 -10.391 1.00 95.31 85 HIS A CA 1
ATOM 630 C C . HIS A 1 85 ? 1.910 8.322 -9.911 1.00 95.31 85 HIS A C 1
ATOM 632 O O . HIS A 1 85 ? 2.471 9.413 -9.861 1.00 95.31 85 HIS A O 1
ATOM 638 N N . GLY A 1 86 ? 2.532 7.194 -9.576 1.00 90.81 86 GLY A N 1
ATOM 639 C CA . GLY A 1 86 ? 3.923 7.177 -9.130 1.00 90.81 86 GLY A CA 1
ATOM 640 C C . GLY A 1 86 ? 4.829 6.349 -10.032 1.00 90.81 86 GLY A C 1
ATOM 641 O O . GLY A 1 86 ? 4.359 5.533 -10.821 1.00 90.81 86 GLY A O 1
ATOM 642 N N . HIS A 1 87 ? 6.140 6.493 -9.832 1.00 91.00 87 HIS A N 1
ATOM 643 C CA . HIS A 1 87 ? 7.161 5.707 -10.525 1.00 91.00 87 HIS A CA 1
ATOM 644 C C . HIS A 1 87 ? 8.173 5.147 -9.521 1.00 91.00 87 HIS A C 1
ATOM 646 O O . HIS A 1 87 ? 9.011 5.876 -8.987 1.00 91.00 87 HIS A O 1
ATOM 652 N N . LEU A 1 88 ? 8.120 3.839 -9.260 1.00 88.75 88 LEU A N 1
ATOM 653 C CA . LEU A 1 88 ? 9.061 3.189 -8.336 1.00 88.75 88 LEU A CA 1
ATOM 654 C C . LEU A 1 88 ? 10.422 2.931 -8.994 1.00 88.75 88 LEU A C 1
ATOM 656 O O . LEU A 1 88 ? 11.458 3.044 -8.334 1.00 88.75 88 LEU A O 1
ATOM 660 N N . GLN A 1 89 ? 10.415 2.644 -10.301 1.00 82.31 89 GLN A N 1
ATOM 661 C CA . GLN A 1 89 ? 11.616 2.335 -11.078 1.00 82.31 89 GLN A CA 1
ATOM 662 C C . GLN A 1 89 ? 12.195 3.513 -11.863 1.00 82.31 89 GLN A C 1
ATOM 664 O O . GLN A 1 89 ? 13.369 3.458 -12.204 1.00 82.31 89 GLN A O 1
ATOM 669 N N . MET A 1 90 ? 11.477 4.623 -12.073 1.00 78.00 90 MET A N 1
ATOM 670 C CA . MET A 1 90 ? 12.104 5.854 -12.592 1.00 78.00 90 MET A CA 1
ATOM 671 C C . MET A 1 90 ? 12.775 6.623 -11.460 1.00 78.00 90 MET A C 1
ATOM 673 O O . MET A 1 90 ? 12.321 7.676 -11.017 1.00 78.00 90 MET A O 1
ATOM 677 N N . ASN A 1 91 ? 13.847 6.042 -10.930 1.00 70.81 91 ASN A N 1
ATOM 678 C CA . ASN A 1 91 ? 14.434 6.479 -9.677 1.00 70.81 91 ASN A CA 1
ATOM 679 C C . ASN A 1 91 ? 15.585 7.485 -9.798 1.00 70.81 91 ASN A C 1
ATOM 681 O O . ASN A 1 91 ? 16.420 7.595 -8.897 1.00 70.81 91 ASN A O 1
ATOM 685 N N . GLY A 1 92 ? 15.626 8.223 -10.905 1.00 69.38 92 GLY A N 1
ATOM 686 C CA . GLY A 1 92 ? 16.661 9.214 -11.188 1.00 69.38 92 GLY A CA 1
ATOM 687 C C . GLY A 1 92 ? 16.423 10.564 -10.544 1.00 69.38 92 GLY A C 1
ATOM 688 O O . GLY A 1 92 ? 15.293 10.919 -10.220 1.00 69.38 92 GLY A O 1
ATOM 689 N N . THR A 1 93 ? 17.508 11.303 -10.340 1.00 70.75 93 THR A N 1
ATOM 690 C CA . THR A 1 93 ? 17.467 12.709 -9.908 1.00 70.75 93 THR A CA 1
ATOM 691 C C . THR A 1 93 ? 17.437 13.677 -11.094 1.00 70.75 93 THR A C 1
ATOM 693 O O . THR A 1 93 ? 17.208 14.868 -10.910 1.00 70.75 93 THR A O 1
ATOM 696 N N . SER A 1 94 ? 17.652 13.177 -12.315 1.00 72.00 94 SER A N 1
ATOM 697 C CA . SER A 1 94 ? 17.613 13.930 -13.573 1.00 72.00 94 SER A CA 1
ATOM 698 C C . SER A 1 94 ? 17.305 13.000 -14.755 1.00 72.00 94 SER A C 1
ATOM 700 O O . SER A 1 94 ? 17.501 11.792 -14.642 1.00 72.00 94 SER A O 1
ATOM 702 N N . LEU A 1 95 ? 16.861 13.537 -15.900 1.00 68.88 95 LEU A N 1
ATOM 703 C CA . LEU A 1 95 ? 16.616 12.731 -17.110 1.00 68.88 95 LEU A CA 1
ATOM 704 C C . LEU A 1 95 ? 17.848 11.911 -17.550 1.00 68.88 95 LEU A C 1
ATOM 706 O O . LEU A 1 95 ? 17.691 10.708 -17.736 1.00 68.88 95 LEU A O 1
ATOM 710 N N . PRO A 1 96 ? 19.082 12.459 -17.599 1.00 69.50 96 PRO A N 1
ATOM 711 C CA . PRO A 1 96 ? 20.266 11.655 -17.922 1.00 69.50 96 PRO A CA 1
ATOM 712 C C . PRO A 1 96 ? 20.513 10.492 -16.948 1.00 69.50 96 PRO A C 1
ATOM 714 O O . PRO A 1 96 ? 20.963 9.423 -17.357 1.00 69.50 96 PRO A O 1
ATOM 717 N N . ASP A 1 97 ? 20.196 10.688 -15.665 1.00 72.62 97 ASP A N 1
ATOM 718 C CA . ASP A 1 97 ? 20.313 9.667 -14.617 1.00 72.62 97 ASP A CA 1
ATOM 719 C C . ASP A 1 97 ? 19.229 8.577 -14.727 1.00 72.62 97 ASP A C 1
ATOM 721 O O . ASP A 1 97 ? 19.464 7.416 -14.396 1.00 72.62 97 ASP A O 1
ATOM 725 N N . ILE A 1 98 ? 18.045 8.933 -15.235 1.00 69.31 98 ILE A N 1
ATOM 726 C CA . ILE A 1 98 ? 16.975 7.979 -15.563 1.00 69.31 98 ILE A CA 1
ATOM 727 C C . ILE A 1 98 ? 17.316 7.186 -16.834 1.00 69.31 98 ILE A C 1
ATOM 729 O O . ILE A 1 98 ? 17.029 5.993 -16.893 1.00 69.31 98 ILE A O 1
ATOM 733 N N . GLU A 1 99 ? 17.913 7.832 -17.838 1.00 66.69 99 GLU A N 1
ATOM 734 C CA . GLU A 1 99 ? 18.055 7.279 -19.189 1.00 66.69 99 GLU A CA 1
ATOM 735 C C . GLU A 1 99 ? 19.361 6.514 -19.438 1.00 66.69 99 GLU A C 1
ATOM 737 O O . GLU A 1 99 ? 19.334 5.497 -20.126 1.00 66.69 99 GLU A O 1
ATOM 742 N N . ASN A 1 100 ? 20.506 6.999 -18.940 1.00 64.81 100 ASN A N 1
ATOM 743 C CA . ASN A 1 100 ? 21.811 6.580 -19.477 1.00 64.81 100 ASN A CA 1
ATOM 744 C C . ASN A 1 100 ? 22.869 6.202 -18.427 1.00 64.81 100 ASN A C 1
ATOM 746 O O . ASN A 1 100 ? 23.882 5.610 -18.791 1.00 64.81 100 ASN A O 1
ATOM 750 N N . ASN A 1 101 ? 22.661 6.502 -17.141 1.00 69.12 101 ASN A N 1
ATOM 751 C CA . ASN A 1 101 ? 23.719 6.357 -16.128 1.00 69.12 101 ASN A CA 1
ATOM 752 C C . ASN A 1 101 ? 23.553 5.167 -15.174 1.00 69.12 101 ASN A C 1
ATOM 754 O O . ASN A 1 101 ? 24.243 5.120 -14.158 1.00 69.12 101 ASN A O 1
ATOM 758 N N . ARG A 1 102 ? 22.663 4.205 -15.459 1.00 75.12 102 ARG A N 1
ATOM 759 C CA . ARG A 1 102 ? 22.403 3.090 -14.533 1.00 75.12 102 ARG A CA 1
ATOM 760 C C . ARG A 1 102 ? 22.339 1.741 -15.210 1.00 75.12 102 ARG A C 1
ATOM 762 O O . ARG A 1 102 ? 21.739 1.580 -16.268 1.00 75.12 102 ARG A O 1
ATOM 769 N N . ASN A 1 103 ? 22.922 0.758 -14.535 1.00 84.19 103 ASN A N 1
ATOM 770 C CA . ASN A 1 103 ? 22.734 -0.642 -14.875 1.00 84.19 103 ASN A CA 1
ATOM 771 C C . ASN A 1 103 ? 21.460 -1.197 -14.205 1.00 84.19 103 ASN A C 1
ATOM 773 O O . ASN A 1 103 ? 20.844 -0.569 -13.338 1.00 84.19 103 ASN A O 1
ATOM 777 N N . TRP A 1 104 ? 21.057 -2.397 -14.621 1.00 83.50 104 TRP A N 1
ATOM 778 C CA . TRP A 1 104 ? 19.833 -3.035 -14.134 1.00 83.50 104 TRP A CA 1
ATOM 779 C C . TRP A 1 104 ? 19.871 -3.387 -12.643 1.00 83.50 104 TRP A C 1
ATOM 781 O O . TRP A 1 104 ? 18.837 -3.334 -11.977 1.00 83.50 104 TRP A O 1
ATOM 791 N N . GLU A 1 105 ? 21.049 -3.710 -12.112 1.00 88.44 105 GLU A N 1
ATOM 792 C CA . GLU A 1 105 ? 21.238 -4.087 -10.709 1.00 88.44 105 GLU A CA 1
ATOM 793 C C . GLU A 1 105 ? 20.989 -2.896 -9.778 1.00 88.44 105 GLU A C 1
ATOM 795 O O . GLU A 1 105 ? 20.204 -2.990 -8.831 1.00 88.44 105 GLU A O 1
ATOM 800 N N . GLU A 1 106 ? 21.587 -1.743 -10.089 1.00 86.69 106 GLU A N 1
ATOM 801 C CA . GLU A 1 106 ? 21.392 -0.506 -9.337 1.00 86.69 106 GLU A CA 1
ATOM 802 C C . GLU A 1 106 ? 19.927 -0.053 -9.382 1.00 86.69 106 GLU A C 1
ATOM 804 O O . GLU A 1 106 ? 19.348 0.323 -8.355 1.00 86.69 106 GLU A O 1
ATOM 809 N N . LEU A 1 107 ? 19.305 -0.131 -10.562 1.00 86.38 107 LEU A N 1
ATOM 810 C CA . LEU A 1 107 ? 17.898 0.206 -10.745 1.00 86.38 107 LEU A CA 1
ATOM 811 C C . LEU A 1 107 ? 17.002 -0.653 -9.843 1.00 86.38 107 LEU A C 1
ATOM 813 O O . LEU A 1 107 ? 16.134 -0.111 -9.151 1.00 86.38 107 LEU A O 1
ATOM 817 N N . ALA A 1 108 ? 17.221 -1.970 -9.823 1.00 89.25 108 ALA A N 1
ATOM 818 C CA . ALA A 1 108 ? 16.449 -2.912 -9.019 1.00 89.25 108 ALA A CA 1
ATOM 819 C C . ALA A 1 108 ? 16.631 -2.664 -7.513 1.00 89.25 108 ALA A C 1
ATOM 821 O O . ALA A 1 108 ? 15.638 -2.512 -6.796 1.00 89.25 108 ALA A O 1
ATOM 822 N N . ALA A 1 109 ? 17.877 -2.533 -7.045 1.00 91.19 109 ALA A N 1
ATOM 823 C CA . ALA A 1 109 ? 18.190 -2.318 -5.631 1.00 91.19 109 ALA A CA 1
ATOM 824 C C . ALA A 1 109 ? 17.547 -1.031 -5.083 1.00 91.19 109 ALA A C 1
ATOM 826 O O . ALA A 1 109 ? 16.898 -1.037 -4.032 1.00 91.19 109 ALA A O 1
ATOM 827 N N . ARG A 1 110 ? 17.650 0.076 -5.829 1.00 90.25 110 ARG A N 1
ATOM 828 C CA . ARG A 1 110 ? 17.026 1.355 -5.452 1.00 90.25 110 ARG A CA 1
ATOM 829 C C . ARG A 1 110 ? 15.501 1.277 -5.447 1.00 90.25 110 ARG A C 1
ATOM 831 O O . ARG A 1 110 ? 14.859 1.883 -4.590 1.00 90.25 110 ARG A O 1
ATOM 838 N N . SER A 1 111 ? 14.915 0.536 -6.383 1.00 91.94 111 SER A N 1
ATOM 839 C CA . SER A 1 111 ? 13.458 0.391 -6.481 1.00 91.94 111 SER A CA 1
ATOM 840 C C . SER A 1 111 ? 12.887 -0.424 -5.326 1.00 91.94 111 SER A C 1
ATOM 842 O O . SER A 1 111 ? 11.861 -0.040 -4.769 1.00 91.94 111 SER A O 1
ATOM 844 N N . ALA A 1 112 ? 13.588 -1.477 -4.895 1.00 94.38 112 ALA A N 1
ATOM 845 C CA . ALA A 1 112 ? 13.240 -2.233 -3.694 1.00 94.38 112 ALA A CA 1
ATOM 846 C C . ALA A 1 112 ? 13.268 -1.345 -2.437 1.00 94.38 112 ALA A C 1
ATOM 848 O O . ALA A 1 112 ? 12.314 -1.334 -1.657 1.00 94.38 112 ALA A O 1
ATOM 849 N N . ALA A 1 113 ? 14.319 -0.531 -2.273 1.00 94.44 113 ALA A N 1
ATOM 850 C CA . ALA A 1 113 ? 14.420 0.407 -1.154 1.00 94.44 113 ALA A CA 1
ATOM 851 C C . ALA A 1 113 ? 13.276 1.438 -1.148 1.00 94.44 113 ALA A C 1
ATOM 853 O O . ALA A 1 113 ? 12.693 1.718 -0.099 1.00 94.44 113 ALA A O 1
ATOM 854 N N . ARG A 1 114 ? 12.908 1.969 -2.320 1.00 93.56 114 ARG A N 1
ATOM 855 C CA . ARG A 1 114 ? 11.789 2.913 -2.466 1.00 93.56 114 ARG A CA 1
ATOM 856 C C . ARG A 1 114 ? 10.436 2.276 -2.195 1.00 93.56 114 ARG A C 1
ATOM 858 O O . ARG A 1 114 ? 9.635 2.882 -1.496 1.00 93.56 114 ARG A O 1
ATOM 865 N N . ALA A 1 115 ? 10.197 1.066 -2.695 1.00 96.06 115 ALA A N 1
ATOM 866 C CA . ALA A 1 115 ? 8.965 0.328 -2.432 1.00 96.06 115 ALA A CA 1
ATOM 867 C C . ALA A 1 115 ? 8.776 0.086 -0.928 1.00 96.06 115 ALA A C 1
ATOM 869 O O . ALA A 1 115 ? 7.704 0.356 -0.389 1.00 96.06 115 ALA A O 1
ATOM 870 N N . LYS A 1 116 ? 9.843 -0.319 -0.227 1.00 97.50 116 LYS A N 1
ATOM 871 C CA . LYS A 1 116 ? 9.820 -0.447 1.232 1.00 97.50 116 LYS A CA 1
ATOM 872 C C . LYS A 1 116 ? 9.535 0.893 1.909 1.00 97.50 116 LYS A C 1
ATOM 874 O O . LYS A 1 116 ? 8.672 0.958 2.778 1.00 97.50 116 LYS A O 1
ATOM 879 N N . SER A 1 117 ? 10.230 1.959 1.507 1.00 96.56 117 SER A N 1
ATOM 880 C CA . SER A 1 117 ? 10.014 3.297 2.070 1.00 96.56 117 SER A CA 1
ATOM 881 C C . SER A 1 117 ? 8.572 3.770 1.885 1.00 96.56 117 SER A C 1
ATOM 883 O O . SER A 1 117 ? 7.986 4.277 2.833 1.00 96.56 117 SER A O 1
ATOM 885 N N . ALA A 1 118 ? 7.986 3.566 0.703 1.00 96.50 118 ALA A N 1
ATOM 886 C CA . ALA A 1 118 ? 6.598 3.913 0.416 1.00 96.50 118 ALA A CA 1
ATOM 887 C C . ALA A 1 118 ? 5.624 3.204 1.367 1.00 96.50 118 ALA A C 1
ATOM 889 O O . ALA A 1 118 ? 4.747 3.851 1.941 1.00 96.50 118 ALA A O 1
ATOM 890 N N . LEU A 1 119 ? 5.823 1.900 1.590 1.00 98.12 119 LEU A N 1
ATOM 891 C CA . LEU A 1 119 ? 5.005 1.136 2.529 1.00 98.12 119 LEU A CA 1
ATOM 892 C C . LEU A 1 119 ? 5.138 1.657 3.961 1.00 98.12 119 LEU A C 1
ATOM 894 O O . LEU A 1 119 ? 4.129 1.852 4.635 1.00 98.12 119 LEU A O 1
ATOM 898 N N . MET A 1 120 ? 6.364 1.944 4.408 1.00 98.06 120 MET A N 1
ATOM 899 C CA . MET A 1 120 ? 6.606 2.502 5.744 1.00 98.06 120 MET A CA 1
ATOM 900 C C . MET A 1 120 ? 6.019 3.910 5.921 1.00 98.06 120 MET A C 1
ATOM 902 O O . MET A 1 120 ? 5.732 4.310 7.045 1.00 98.06 120 MET A O 1
ATOM 906 N N . SER A 1 121 ? 5.804 4.646 4.828 1.00 97.62 121 SER A N 1
ATOM 907 C CA . SER A 1 121 ? 5.086 5.927 4.818 1.00 97.62 121 SER A CA 1
ATOM 908 C C . SER A 1 121 ? 3.558 5.782 4.747 1.00 97.62 121 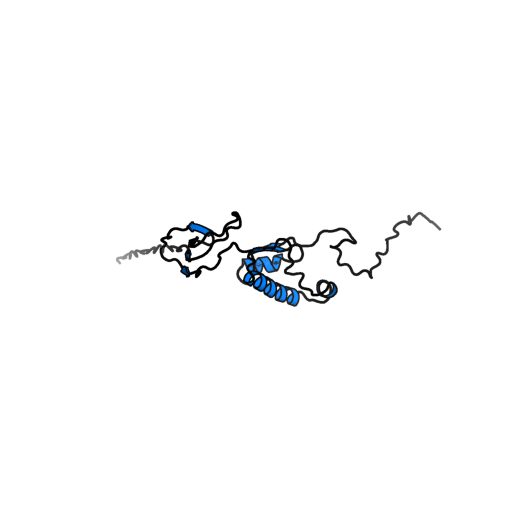SER A C 1
ATOM 910 O O . SER A 1 121 ? 2.862 6.791 4.702 1.00 97.62 121 SER A O 1
ATOM 912 N N . GLY A 1 122 ? 3.021 4.557 4.738 1.00 97.75 122 GLY A N 1
ATOM 913 C CA . GLY A 1 122 ? 1.580 4.285 4.762 1.00 97.75 122 GLY A CA 1
ATOM 914 C C . GLY A 1 122 ? 0.940 4.023 3.395 1.00 97.75 122 GLY A C 1
ATOM 915 O O . GLY A 1 122 ? -0.267 3.777 3.337 1.00 97.75 122 GLY A O 1
ATOM 916 N N . PHE A 1 123 ? 1.706 4.027 2.298 1.00 98.31 123 PHE A N 1
ATOM 917 C CA . PHE A 1 123 ? 1.195 3.640 0.980 1.00 98.31 123 PHE A CA 1
ATOM 918 C C . PHE A 1 123 ? 1.158 2.123 0.858 1.00 98.31 123 PHE A C 1
ATOM 920 O O . PHE A 1 123 ? 2.189 1.466 0.767 1.00 98.31 123 PHE A O 1
ATOM 927 N N . THR A 1 124 ? -0.042 1.554 0.824 1.00 98.06 124 THR A N 1
ATOM 928 C CA . THR A 1 124 ? -0.236 0.095 0.738 1.00 98.06 124 THR A CA 1
ATOM 929 C C . THR A 1 124 ? -0.512 -0.376 -0.684 1.00 98.06 124 THR A C 1
ATOM 931 O O . THR A 1 124 ? -0.399 -1.566 -0.975 1.00 98.06 124 THR A O 1
ATOM 934 N N . THR A 1 125 ? -0.855 0.547 -1.585 1.00 98.12 125 THR A N 1
ATOM 935 C CA . THR A 1 125 ? -1.102 0.278 -3.003 1.00 98.12 125 THR A CA 1
ATOM 936 C C . THR A 1 125 ? -0.443 1.343 -3.868 1.00 98.12 125 THR A C 1
ATOM 938 O O . THR A 1 125 ? -0.463 2.525 -3.529 1.00 98.12 125 THR A O 1
ATOM 941 N N . TRP A 1 126 ? 0.112 0.927 -5.004 1.00 97.00 126 TRP A N 1
ATOM 942 C CA . TRP A 1 126 ? 0.823 1.803 -5.924 1.00 97.00 126 TRP A CA 1
ATOM 943 C C . TRP A 1 126 ? 0.454 1.505 -7.377 1.00 97.00 126 TRP A C 1
ATOM 945 O O . TRP A 1 126 ? 0.698 0.399 -7.868 1.00 97.00 126 TRP A O 1
ATOM 955 N N . ARG A 1 127 ? -0.097 2.491 -8.092 1.00 96.25 127 ARG A N 1
ATOM 956 C CA . ARG A 1 127 ? -0.214 2.440 -9.553 1.00 96.25 127 ARG A CA 1
ATOM 957 C C . ARG A 1 127 ? 1.072 2.977 -10.170 1.00 96.25 127 ARG A C 1
ATOM 959 O O . ARG A 1 127 ? 1.301 4.186 -10.177 1.00 96.25 127 ARG A O 1
ATOM 966 N N . ASP A 1 128 ? 1.905 2.073 -10.680 1.00 93.62 128 ASP A N 1
ATOM 967 C CA . ASP A 1 128 ? 3.124 2.453 -11.393 1.00 93.62 128 ASP A CA 1
ATOM 968 C C . ASP A 1 128 ? 2.743 2.922 -12.801 1.00 93.62 128 ASP A C 1
ATOM 970 O O . ASP A 1 128 ? 2.287 2.129 -13.634 1.00 93.62 128 ASP A O 1
ATOM 974 N N . ALA A 1 129 ? 2.862 4.230 -13.029 1.00 92.19 129 ALA A N 1
ATOM 975 C CA . ALA A 1 129 ? 2.380 4.918 -14.224 1.00 92.19 129 ALA A CA 1
ATOM 976 C C . ALA A 1 129 ? 3.351 4.844 -15.411 1.00 92.19 129 ALA A C 1
ATOM 978 O O . ALA A 1 129 ? 3.073 5.405 -16.469 1.00 92.19 129 ALA A O 1
ATOM 979 N N . GLY A 1 130 ? 4.465 4.130 -15.263 1.00 87.06 130 GLY A N 1
ATOM 980 C CA . GLY A 1 130 ? 5.269 3.708 -16.395 1.00 87.06 130 GLY A CA 1
ATOM 981 C C . GLY A 1 130 ? 6.695 3.355 -16.012 1.00 87.06 130 GLY A C 1
ATOM 982 O O . GLY A 1 130 ? 7.298 3.961 -15.124 1.00 87.06 130 GLY A O 1
ATOM 983 N N . GLY A 1 131 ? 7.219 2.348 -16.705 1.00 82.31 131 GLY A N 1
ATOM 984 C CA . GLY A 1 131 ? 8.500 1.726 -16.421 1.00 82.31 131 GLY A CA 1
ATOM 985 C C . GLY A 1 131 ? 8.386 0.205 -16.377 1.00 82.31 131 GLY A C 1
ATOM 986 O O . GLY A 1 131 ? 7.498 -0.409 -16.967 1.00 82.31 131 GLY A O 1
ATOM 987 N N . MET A 1 132 ? 9.320 -0.425 -15.672 1.00 79.06 132 MET A N 1
ATOM 988 C CA . MET A 1 132 ? 9.488 -1.880 -15.644 1.00 79.06 132 MET A CA 1
ATOM 989 C C . MET A 1 132 ? 9.056 -2.524 -14.319 1.00 79.06 132 MET A C 1
ATOM 991 O O . MET A 1 132 ? 9.763 -3.368 -13.776 1.00 79.06 132 MET A O 1
ATOM 995 N N . GLY A 1 133 ? 7.858 -2.174 -13.843 1.00 85.94 133 GLY A N 1
ATOM 996 C CA . GLY A 1 133 ? 7.303 -2.590 -12.545 1.00 85.94 133 GLY A CA 1
ATOM 997 C C . GLY A 1 133 ? 7.043 -4.089 -12.340 1.00 85.94 133 GLY A C 1
ATOM 998 O O . GLY A 1 133 ? 6.824 -4.521 -11.209 1.00 85.94 133 GLY A O 1
ATOM 999 N N . ALA A 1 134 ? 7.041 -4.906 -13.400 1.00 91.44 134 ALA A N 1
ATOM 1000 C CA . ALA A 1 134 ? 6.589 -6.301 -13.325 1.00 91.44 134 ALA A CA 1
ATOM 1001 C C . ALA A 1 134 ? 7.486 -7.193 -12.448 1.00 91.44 134 ALA A C 1
ATOM 1003 O O . ALA A 1 134 ? 6.976 -8.014 -11.686 1.00 91.44 134 ALA A O 1
ATOM 1004 N N . GLY A 1 135 ? 8.810 -7.018 -12.530 1.00 93.38 135 GLY A N 1
ATOM 1005 C CA . GLY A 1 135 ? 9.760 -7.777 -11.710 1.00 93.38 135 GLY A CA 1
ATOM 1006 C C . GLY A 1 135 ? 9.629 -7.430 -10.228 1.00 93.38 135 GLY A C 1
ATOM 1007 O O . GLY A 1 135 ? 9.441 -8.317 -9.404 1.00 93.38 135 GLY A O 1
ATOM 1008 N N . LEU A 1 136 ? 9.620 -6.130 -9.911 1.00 94.56 136 LEU A N 1
ATOM 1009 C CA . LEU A 1 136 ? 9.447 -5.637 -8.545 1.00 94.56 136 LEU A CA 1
ATOM 1010 C C . LEU A 1 136 ? 8.120 -6.105 -7.936 1.00 94.56 136 LEU A C 1
ATOM 1012 O O . LEU A 1 136 ? 8.103 -6.585 -6.805 1.00 94.56 136 LEU A O 1
ATOM 1016 N N . LYS A 1 137 ? 7.024 -6.026 -8.705 1.00 96.62 137 LYS A N 1
ATOM 1017 C CA . LYS A 1 137 ? 5.724 -6.575 -8.308 1.00 96.62 137 LYS A CA 1
ATOM 1018 C C . LYS A 1 137 ? 5.840 -8.050 -7.932 1.00 96.62 137 LYS A C 1
ATOM 1020 O O . LYS A 1 137 ? 5.415 -8.423 -6.848 1.00 96.62 137 LYS A O 1
ATOM 1025 N N . LYS A 1 138 ? 6.398 -8.879 -8.819 1.00 97.25 138 LYS A N 1
ATOM 1026 C CA . LYS A 1 138 ? 6.478 -10.331 -8.617 1.00 97.25 138 LYS A CA 1
ATOM 1027 C C . LYS A 1 138 ? 7.237 -10.686 -7.336 1.00 97.25 138 LYS A C 1
ATOM 1029 O O . LYS A 1 138 ? 6.790 -11.560 -6.604 1.00 97.25 138 LYS A O 1
ATOM 1034 N N . THR A 1 139 ? 8.351 -10.009 -7.068 1.00 96.75 139 THR A N 1
ATOM 1035 C CA . THR A 1 139 ? 9.184 -10.259 -5.882 1.00 96.75 139 THR A CA 1
ATOM 1036 C C . THR A 1 139 ? 8.534 -9.758 -4.584 1.00 96.75 139 THR A C 1
ATOM 1038 O O . THR A 1 139 ? 8.753 -10.328 -3.520 1.00 96.75 139 THR A O 1
ATOM 1041 N N . ILE A 1 140 ? 7.705 -8.710 -4.645 1.00 97.69 140 ILE A N 1
ATOM 1042 C CA . ILE A 1 140 ? 6.884 -8.292 -3.496 1.00 97.69 140 ILE A CA 1
ATOM 1043 C C . ILE A 1 140 ? 5.734 -9.280 -3.271 1.00 97.69 140 ILE A C 1
ATOM 1045 O O . ILE A 1 140 ? 5.497 -9.700 -2.143 1.00 97.69 140 ILE A O 1
ATOM 1049 N N . ASP A 1 141 ? 5.047 -9.697 -4.337 1.00 97.81 141 ASP A N 1
ATOM 1050 C CA . ASP A 1 141 ? 3.940 -10.655 -4.257 1.00 97.81 141 ASP A CA 1
ATOM 1051 C C . ASP A 1 141 ? 4.396 -12.033 -3.737 1.00 97.81 141 ASP A C 1
ATOM 1053 O O . ASP A 1 141 ? 3.606 -12.728 -3.100 1.00 97.81 141 ASP A O 1
ATOM 1057 N N . SER A 1 142 ? 5.652 -12.438 -3.985 1.00 97.81 142 SER A N 1
ATOM 1058 C CA . SER A 1 142 ? 6.234 -13.671 -3.427 1.00 97.81 142 SER A CA 1
ATOM 1059 C C . SER A 1 142 ? 6.657 -13.547 -1.958 1.00 97.81 142 SER A C 1
ATOM 1061 O O . SER A 1 142 ? 6.982 -14.557 -1.337 1.00 97.81 142 SER A O 1
ATOM 1063 N N . GLY A 1 143 ? 6.651 -12.335 -1.393 1.00 96.81 143 GLY A N 1
ATOM 1064 C CA . GLY A 1 143 ? 7.092 -12.055 -0.026 1.00 96.81 143 GLY A CA 1
ATOM 1065 C C . GLY A 1 143 ? 8.610 -11.929 0.146 1.00 96.81 143 GLY A C 1
ATOM 1066 O O . GLY A 1 143 ? 9.074 -11.714 1.263 1.00 96.81 143 GLY A O 1
ATOM 1067 N N . GLU A 1 144 ? 9.397 -12.028 -0.930 1.00 97.81 144 GLU A N 1
ATOM 1068 C CA . GLU A 1 144 ? 10.858 -11.853 -0.888 1.00 97.81 144 GLU A CA 1
ATOM 1069 C C . GLU A 1 144 ? 11.262 -10.396 -0.610 1.00 97.81 144 GLU A C 1
ATOM 1071 O O . GLU A 1 144 ? 12.276 -10.136 0.040 1.00 97.81 144 GLU A O 1
ATOM 1076 N N . LEU A 1 145 ? 10.466 -9.436 -1.092 1.00 97.31 145 LEU A N 1
ATOM 1077 C CA . LEU A 1 145 ? 10.642 -8.010 -0.827 1.00 97.31 145 LEU A CA 1
ATOM 1078 C C . LEU A 1 145 ? 9.427 -7.413 -0.120 1.00 97.31 145 LEU A C 1
ATOM 1080 O O . LEU A 1 145 ? 8.283 -7.787 -0.352 1.00 97.31 145 LEU A O 1
ATOM 1084 N N . VAL A 1 146 ? 9.692 -6.403 0.706 1.00 97.81 146 VAL A N 1
ATOM 1085 C CA . VAL A 1 146 ? 8.660 -5.624 1.394 1.00 97.81 146 VAL A CA 1
ATOM 1086 C C . VAL A 1 146 ? 8.304 -4.396 0.558 1.00 97.81 146 VAL A C 1
ATOM 1088 O O . VAL A 1 146 ? 9.180 -3.598 0.223 1.00 97.81 146 VAL A O 1
ATOM 1091 N N . GLY A 1 147 ? 7.018 -4.210 0.264 1.00 97.81 147 GLY A N 1
ATOM 1092 C CA . GLY A 1 147 ? 6.515 -3.043 -0.456 1.00 97.81 147 GLY A CA 1
ATOM 1093 C C . GLY A 1 147 ? 4.991 -3.053 -0.625 1.00 97.81 147 GLY A C 1
ATOM 1094 O O . GLY A 1 147 ? 4.330 -3.988 -0.170 1.00 97.81 147 GLY A O 1
ATOM 1095 N N . PRO A 1 148 ? 4.415 -2.010 -1.248 1.00 97.88 148 PRO A N 1
ATOM 1096 C CA . PRO A 1 148 ? 2.983 -1.937 -1.520 1.00 97.88 148 PRO A CA 1
ATOM 1097 C C . PRO A 1 148 ? 2.544 -2.971 -2.559 1.00 97.88 148 PRO A C 1
ATOM 1099 O O . PRO A 1 148 ? 3.342 -3.467 -3.351 1.00 97.88 148 PRO A O 1
ATOM 1102 N N . ARG A 1 149 ? 1.232 -3.199 -2.655 1.00 97.81 149 ARG A N 1
ATOM 1103 C CA . ARG A 1 149 ? 0.629 -3.864 -3.812 1.00 97.81 149 ARG A CA 1
ATOM 1104 C C . ARG A 1 149 ? 0.826 -3.004 -5.059 1.00 97.81 149 ARG A C 1
ATOM 1106 O O . ARG A 1 149 ? 0.286 -1.902 -5.140 1.00 97.81 149 ARG A O 1
ATOM 1113 N N . ILE A 1 150 ? 1.547 -3.525 -6.048 1.00 97.31 150 ILE A N 1
ATOM 1114 C CA . ILE A 1 150 ? 1.843 -2.793 -7.285 1.00 97.31 150 ILE A CA 1
ATOM 1115 C C . ILE A 1 150 ? 0.854 -3.171 -8.395 1.00 97.31 150 ILE A C 1
ATOM 1117 O O . ILE A 1 150 ? 0.620 -4.354 -8.656 1.00 97.31 150 ILE A O 1
ATOM 1121 N N . TYR A 1 151 ? 0.334 -2.150 -9.080 1.00 96.69 151 TYR A N 1
ATOM 1122 C CA . TYR A 1 151 ? -0.373 -2.236 -10.359 1.00 96.69 151 TYR A CA 1
ATOM 1123 C C . TYR A 1 151 ? 0.495 -1.595 -11.456 1.00 96.69 151 TYR A C 1
ATOM 1125 O O . TYR A 1 151 ? 0.511 -0.367 -11.570 1.00 96.69 151 TYR A O 1
ATOM 1133 N N . PRO A 1 152 ? 1.263 -2.388 -12.225 1.00 94.94 152 PRO A N 1
ATOM 1134 C CA . PRO A 1 152 ? 2.192 -1.861 -13.215 1.00 94.94 152 PRO A CA 1
ATOM 1135 C C . PRO A 1 152 ? 1.501 -1.555 -14.546 1.00 94.94 152 PRO A C 1
ATOM 1137 O O . PRO A 1 152 ? 0.767 -2.391 -15.068 1.00 94.94 152 PRO A O 1
ATOM 1140 N N . SER A 1 153 ? 1.795 -0.388 -15.126 1.00 92.94 153 SER A N 1
ATOM 1141 C CA . SER A 1 153 ? 1.311 -0.007 -16.466 1.00 92.94 153 SER A CA 1
ATOM 1142 C C . SER A 1 153 ? 2.217 -0.506 -17.601 1.00 92.94 153 SER A C 1
ATOM 1144 O O . SER A 1 153 ? 1.789 -0.572 -18.749 1.00 92.94 153 SER A O 1
ATOM 1146 N N . GLY A 1 154 ? 3.464 -0.879 -17.292 1.00 89.81 154 GLY A N 1
ATOM 1147 C CA . GLY A 1 154 ? 4.469 -1.232 -18.294 1.00 89.81 154 GLY A CA 1
ATOM 1148 C C . GLY A 1 154 ? 5.089 0.002 -18.953 1.00 89.81 154 GLY A C 1
ATOM 1149 O O . GLY A 1 154 ? 5.228 1.050 -18.325 1.00 89.81 154 GLY A O 1
ATOM 1150 N N . ALA A 1 155 ? 5.508 -0.127 -20.210 1.00 87.31 155 ALA A N 1
ATOM 1151 C CA . ALA A 1 155 ? 6.161 0.962 -20.930 1.00 87.31 155 ALA A CA 1
ATOM 1152 C C . ALA A 1 155 ? 5.205 2.133 -21.215 1.00 87.31 155 ALA A C 1
ATOM 1154 O O . ALA A 1 155 ? 4.011 1.941 -21.444 1.00 87.31 155 ALA A O 1
ATOM 1155 N N . PHE A 1 156 ? 5.757 3.347 -21.267 1.00 87.56 156 PHE A N 1
ATOM 1156 C CA . PHE A 1 156 ? 5.040 4.516 -21.769 1.00 87.56 156 PHE A CA 1
ATOM 1157 C C . PHE A 1 156 ? 4.643 4.323 -23.235 1.00 87.56 156 PHE A C 1
ATOM 1159 O O . PHE A 1 156 ? 5.413 3.783 -24.030 1.00 87.56 156 PHE A O 1
ATOM 1166 N N . ILE A 1 157 ? 3.461 4.814 -23.605 1.00 90.19 157 ILE A N 1
ATOM 1167 C CA . ILE A 1 157 ? 2.980 4.810 -24.988 1.00 90.19 157 ILE A CA 1
ATOM 1168 C C . ILE A 1 157 ? 2.775 6.261 -25.416 1.00 90.19 157 ILE A C 1
ATOM 1170 O O . ILE A 1 157 ? 1.978 6.983 -24.821 1.00 90.19 157 ILE A O 1
ATOM 1174 N N . GLY A 1 158 ? 3.485 6.689 -26.458 1.00 89.56 158 GLY A N 1
ATOM 1175 C CA . GLY A 1 158 ? 3.352 8.030 -27.019 1.00 89.56 158 GLY A CA 1
ATOM 1176 C C . GLY A 1 158 ? 4.014 8.154 -28.393 1.00 89.56 158 GLY A C 1
ATOM 1177 O O . GLY A 1 158 ? 4.838 7.314 -28.762 1.00 89.56 158 GLY A O 1
ATOM 1178 N N . PRO A 1 159 ? 3.645 9.174 -29.188 1.00 91.06 159 PRO A N 1
ATOM 1179 C CA . PRO A 1 159 ? 4.249 9.395 -30.493 1.00 91.06 159 PRO A CA 1
ATOM 1180 C C . PRO A 1 159 ? 5.702 9.883 -30.377 1.00 91.06 159 PRO A C 1
ATOM 1182 O O . PRO A 1 159 ? 6.163 10.329 -29.325 1.00 91.06 159 PRO A O 1
ATOM 1185 N N . THR A 1 160 ? 6.415 9.844 -31.504 1.00 87.94 160 THR A N 1
ATOM 1186 C CA . THR A 1 160 ? 7.722 10.502 -31.662 1.00 87.94 160 THR A CA 1
ATOM 1187 C C . THR A 1 160 ? 7.629 11.989 -31.303 1.00 87.94 160 THR A C 1
ATOM 1189 O O . THR A 1 160 ? 6.732 12.678 -31.782 1.00 87.94 160 THR A O 1
ATOM 1192 N N . GLY A 1 161 ? 8.566 12.475 -30.490 1.00 85.12 161 GLY A N 1
ATOM 1193 C CA . GLY A 1 161 ? 8.645 13.847 -29.989 1.00 85.12 161 GLY A CA 1
ATOM 1194 C C . GLY A 1 161 ? 7.754 14.133 -28.777 1.00 85.12 161 GLY A C 1
ATOM 1195 O O . GLY A 1 161 ? 7.665 15.284 -28.360 1.00 85.12 161 GLY A O 1
ATOM 1196 N N . SER A 1 162 ? 7.065 13.125 -28.230 1.00 88.25 162 SER A N 1
ATOM 1197 C CA . SER A 1 162 ? 6.198 13.288 -27.056 1.00 88.25 162 SER A CA 1
ATOM 1198 C C . SER A 1 162 ? 6.954 13.180 -25.732 1.00 88.25 162 SER A C 1
ATOM 1200 O O . SER A 1 162 ? 8.132 12.848 -25.693 1.00 88.25 162 SER A O 1
ATOM 1202 N N . HIS A 1 163 ? 6.246 13.384 -24.619 1.00 84.88 163 HIS A N 1
ATOM 1203 C CA . HIS A 1 163 ? 6.797 13.197 -23.273 1.00 84.88 163 HIS A CA 1
ATOM 1204 C C . HIS A 1 163 ? 7.271 11.757 -22.990 1.00 84.88 163 HIS A C 1
ATOM 1206 O O . HIS A 1 163 ? 8.099 11.547 -22.113 1.00 84.88 163 HIS A O 1
ATOM 1212 N N . ALA A 1 164 ? 6.769 10.770 -23.739 1.00 85.44 164 ALA A N 1
ATOM 1213 C CA . ALA A 1 164 ? 7.204 9.377 -23.647 1.00 85.44 164 ALA A CA 1
ATOM 1214 C C . ALA A 1 164 ? 8.457 9.072 -24.497 1.00 85.44 164 ALA A C 1
ATOM 1216 O O . ALA A 1 164 ? 8.922 7.933 -24.517 1.00 85.44 164 ALA A O 1
ATOM 1217 N N . ASP A 1 165 ? 8.974 10.054 -25.243 1.00 84.00 165 ASP A N 1
ATOM 1218 C CA . ASP A 1 165 ? 10.088 9.884 -26.170 1.00 84.00 165 ASP A CA 1
ATOM 1219 C C . ASP A 1 165 ? 11.420 10.323 -25.548 1.00 84.00 165 ASP A C 1
ATOM 1221 O O . ASP A 1 165 ? 11.868 11.455 -25.712 1.00 84.00 165 ASP A O 1
ATOM 1225 N N . PHE A 1 166 ? 12.074 9.388 -24.862 1.00 76.75 166 PHE A N 1
ATOM 1226 C CA . PHE A 1 166 ? 13.368 9.574 -24.192 1.00 76.75 166 PHE A CA 1
ATOM 1227 C C . PHE A 1 166 ? 14.576 9.450 -25.148 1.00 76.75 166 PHE A C 1
ATOM 1229 O O . PHE A 1 166 ? 15.667 9.033 -24.759 1.00 76.75 166 PHE A O 1
ATOM 1236 N N . ARG A 1 167 ? 14.404 9.720 -26.451 1.00 73.88 167 ARG A N 1
ATOM 1237 C CA . ARG A 1 167 ? 15.520 9.677 -27.412 1.00 73.88 167 ARG A CA 1
ATOM 1238 C C . ARG A 1 167 ? 16.378 10.934 -27.304 1.00 73.88 167 ARG A C 1
ATOM 1240 O O . ARG A 1 167 ? 15.886 12.050 -27.421 1.00 73.88 167 ARG A O 1
ATOM 1247 N N . ASN A 1 168 ? 17.694 10.744 -27.234 1.00 66.50 168 ASN A N 1
ATOM 1248 C CA . ASN A 1 168 ? 18.661 11.838 -27.316 1.00 66.50 168 ASN A CA 1
ATOM 1249 C C . ASN A 1 168 ? 18.527 12.615 -28.643 1.00 66.50 168 ASN A C 1
ATOM 1251 O O . ASN A 1 168 ? 18.655 12.038 -29.728 1.00 66.50 168 ASN A O 1
ATOM 1255 N N . PHE A 1 169 ? 18.366 13.941 -28.553 1.00 61.22 169 PHE A N 1
ATOM 1256 C CA . PHE A 1 169 ? 18.175 14.876 -29.679 1.00 61.22 169 PHE A CA 1
ATOM 1257 C C . PHE A 1 169 ? 19.301 14.886 -30.737 1.00 61.22 169 PHE A C 1
ATOM 1259 O O . PHE A 1 169 ? 19.175 15.538 -31.770 1.00 61.22 169 PHE A O 1
ATOM 1266 N N . ILE A 1 170 ? 20.406 14.166 -30.517 1.00 55.03 170 ILE A N 1
ATOM 1267 C CA . ILE A 1 170 ? 21.586 14.176 -31.398 1.00 55.03 170 ILE A CA 1
ATOM 1268 C C . ILE A 1 170 ? 21.423 13.258 -32.622 1.00 55.03 170 ILE A C 1
ATOM 1270 O O . ILE A 1 170 ? 22.146 13.403 -33.609 1.00 55.03 170 ILE A O 1
ATOM 1274 N N . ARG A 1 171 ? 20.440 12.350 -32.645 1.00 47.94 171 ARG A N 1
ATOM 1275 C CA . ARG A 1 171 ? 20.160 11.562 -33.852 1.00 47.94 171 ARG A CA 1
ATOM 1276 C C . ARG A 1 171 ? 19.109 12.272 -34.698 1.00 47.94 171 ARG A C 1
ATOM 1278 O O . ARG A 1 171 ? 17.935 11.912 -34.651 1.00 47.94 171 ARG A O 1
ATOM 1285 N N . LEU A 1 172 ? 19.542 13.245 -35.508 1.00 51.69 172 LEU A N 1
ATOM 1286 C CA . LEU A 1 172 ? 18.752 13.689 -36.659 1.00 51.69 172 LEU A CA 1
ATOM 1287 C C . LEU A 1 172 ? 18.318 12.427 -37.405 1.00 51.69 172 LEU A C 1
ATOM 1289 O O . LEU A 1 172 ? 19.152 11.660 -37.898 1.00 51.69 172 LEU A O 1
ATOM 1293 N N . THR A 1 173 ? 17.015 12.168 -37.436 1.00 50.12 173 THR A N 1
ATOM 1294 C CA . THR A 1 173 ? 16.460 11.162 -38.325 1.00 50.12 173 THR A CA 1
ATOM 1295 C C . THR A 1 173 ? 16.895 11.583 -39.720 1.00 50.12 173 THR A C 1
ATOM 1297 O O . THR A 1 173 ? 16.437 12.593 -40.250 1.00 50.12 173 THR A O 1
ATOM 1300 N N . LYS A 1 174 ? 17.839 10.849 -40.326 1.00 44.34 174 LYS A N 1
ATOM 1301 C CA . LYS A 1 174 ? 18.008 10.922 -41.774 1.00 44.34 174 LYS A CA 1
ATOM 1302 C C . LYS A 1 174 ? 16.640 10.562 -42.326 1.00 44.34 174 LYS A C 1
ATOM 1304 O O . LYS A 1 174 ? 16.243 9.399 -42.290 1.00 44.34 174 LYS A O 1
ATOM 1309 N N . ARG A 1 175 ? 15.887 11.578 -42.743 1.00 44.56 175 ARG A N 1
ATOM 1310 C CA . ARG A 1 175 ? 14.670 11.417 -43.521 1.00 44.56 175 ARG A CA 1
ATOM 1311 C C . ARG A 1 175 ? 15.121 10.585 -44.711 1.00 44.56 175 ARG A C 1
ATOM 1313 O O . ARG A 1 175 ? 15.929 11.057 -45.505 1.00 44.56 175 ARG A O 1
ATOM 1320 N N . SER A 1 176 ? 14.734 9.313 -44.739 1.00 46.69 176 SER A N 1
ATOM 1321 C CA . SER A 1 176 ? 15.009 8.450 -45.876 1.00 46.69 176 SER A CA 1
ATOM 1322 C C . SER A 1 176 ? 14.329 9.113 -47.064 1.00 46.69 176 SER A C 1
ATOM 1324 O O . SER A 1 176 ? 13.107 9.064 -47.193 1.00 46.69 176 SER A O 1
ATOM 1326 N N . THR A 1 177 ? 15.097 9.822 -47.885 1.00 45.94 177 THR A N 1
ATOM 1327 C CA . THR A 1 177 ? 14.655 10.296 -49.190 1.00 45.94 177 THR A CA 1
ATOM 1328 C C . THR A 1 177 ? 14.638 9.087 -50.116 1.00 45.94 177 THR A C 1
ATOM 1330 O O . THR A 1 177 ? 15.436 8.976 -51.042 1.00 45.94 177 THR A O 1
ATOM 1333 N N . ALA A 1 178 ? 13.763 8.127 -49.824 1.00 48.12 178 ALA A N 1
ATOM 1334 C CA . ALA A 1 178 ? 13.434 7.040 -50.726 1.00 48.12 178 ALA A CA 1
ATOM 1335 C C . ALA A 1 178 ? 12.448 7.571 -51.773 1.00 48.12 178 ALA A C 1
ATOM 1337 O O . ALA A 1 178 ? 11.270 7.238 -51.761 1.00 48.12 178 ALA A O 1
ATOM 1338 N N . THR A 1 179 ? 12.940 8.435 -52.658 1.00 45.34 179 THR A N 1
ATOM 1339 C CA . THR A 1 179 ? 12.294 8.761 -53.933 1.00 45.34 179 THR A CA 1
ATOM 1340 C C . THR A 1 179 ? 13.373 9.059 -54.964 1.00 45.34 179 THR A C 1
ATOM 1342 O O . THR A 1 179 ? 13.575 10.204 -55.355 1.00 45.34 179 THR A O 1
ATOM 1345 N N . THR A 1 180 ? 14.050 8.010 -55.421 1.00 38.50 180 THR A N 1
ATOM 1346 C CA . THR A 1 180 ? 14.544 7.982 -56.799 1.00 38.50 180 THR A CA 1
ATOM 1347 C C . THR A 1 180 ? 14.063 6.664 -57.400 1.00 38.50 180 THR A C 1
ATOM 1349 O O . THR A 1 180 ? 14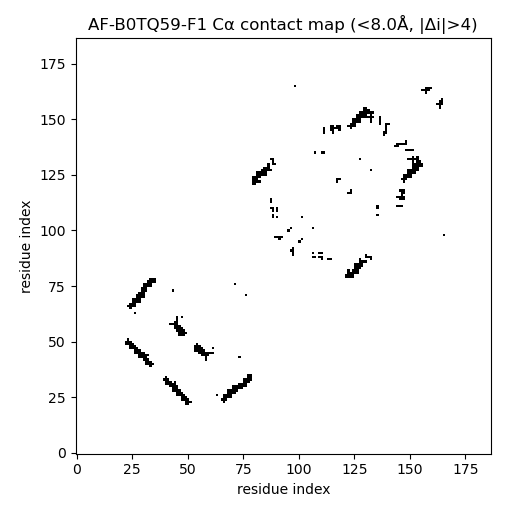.481 5.608 -56.923 1.00 38.50 180 THR A O 1
ATOM 1352 N N . PRO A 1 181 ? 13.148 6.682 -58.386 1.00 40.47 181 PRO A N 1
ATOM 1353 C CA . PRO A 1 181 ? 12.782 5.475 -59.104 1.00 40.47 181 PRO A CA 1
ATOM 1354 C C . PRO A 1 181 ? 13.985 5.054 -59.941 1.00 40.47 181 PRO A C 1
ATOM 1356 O O . PRO A 1 181 ? 14.505 5.836 -60.736 1.00 40.47 181 PRO A O 1
ATOM 1359 N N . GLN A 1 182 ? 14.442 3.820 -59.757 1.00 42.81 182 GLN A N 1
ATOM 1360 C CA . GLN A 1 182 ? 15.465 3.230 -60.606 1.00 42.81 182 GLN A CA 1
ATOM 1361 C C . GLN A 1 182 ? 14.807 2.861 -61.943 1.00 42.81 182 GLN A C 1
ATOM 1363 O O . GLN A 1 182 ? 14.286 1.763 -62.117 1.00 42.81 182 GLN A O 1
ATOM 1368 N N . ALA A 1 183 ? 14.761 3.828 -62.860 1.00 37.97 183 ALA A N 1
ATOM 1369 C CA . ALA A 1 183 ? 14.341 3.646 -64.241 1.00 37.97 183 ALA A CA 1
ATOM 1370 C C . ALA A 1 183 ? 15.574 3.622 -65.164 1.00 37.97 183 ALA A C 1
ATOM 1372 O O . ALA A 1 183 ? 16.350 4.570 -65.190 1.00 37.97 183 ALA A O 1
ATOM 1373 N N . ALA A 1 184 ? 15.720 2.497 -65.868 1.00 42.09 184 ALA A N 1
ATOM 1374 C CA . ALA A 1 184 ? 16.337 2.264 -67.179 1.00 42.09 184 ALA A CA 1
ATOM 1375 C C . ALA A 1 184 ? 17.506 3.147 -67.686 1.00 42.09 184 ALA A C 1
ATOM 1377 O O . ALA A 1 184 ? 17.319 4.302 -68.049 1.00 42.09 184 ALA A O 1
ATOM 1378 N N . ALA A 1 185 ? 18.652 2.491 -67.903 1.00 34.28 185 ALA A N 1
ATOM 1379 C CA . ALA A 1 185 ? 19.578 2.639 -69.043 1.00 34.28 185 ALA A CA 1
ATOM 1380 C C . ALA A 1 185 ? 20.512 1.405 -68.964 1.00 34.28 18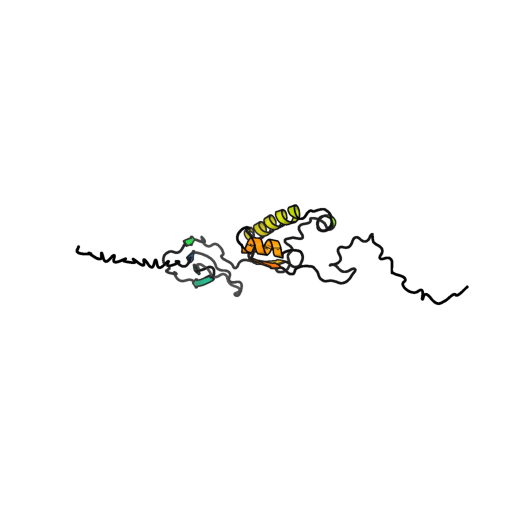5 ALA A C 1
ATOM 1382 O O . ALA A 1 185 ? 21.166 1.233 -67.941 1.00 34.28 185 ALA A O 1
ATOM 1383 N N . LEU A 1 186 ? 20.482 0.365 -69.811 1.00 38.06 186 LEU A N 1
ATOM 1384 C CA . LEU A 1 186 ? 20.703 0.301 -71.265 1.00 38.06 186 LEU A CA 1
ATOM 1385 C C . LEU A 1 186 ? 21.684 1.359 -71.782 1.00 38.06 186 LEU A C 1
ATOM 1387 O O . LEU A 1 186 ? 21.321 2.522 -71.944 1.00 38.06 186 LEU A O 1
ATOM 1391 N N . GLY A 1 187 ? 22.905 0.888 -72.041 1.00 39.50 187 GLY A N 1
ATOM 1392 C CA . GLY A 1 187 ? 24.061 1.590 -72.590 1.00 39.50 187 GLY A CA 1
ATOM 1393 C C . GLY A 1 187 ? 25.294 0.724 -72.408 1.00 39.50 187 GLY A C 1
ATOM 1394 O O . GLY A 1 187 ? 25.896 0.833 -71.321 1.00 39.50 187 GLY A O 1
#

Foldseek 3Di:
DDDDDDDDDDDDDDDPPDDDPDWAKAKEFQAFEDEVPDPDTRGGWMWMDTNNRTPDIGNDDDDDPPYHYHYPNHYYDYAQDEAPEDALQCPDPDLCRSPPVDDPVVSLVSSLVSQQVCVVVRHQYYEHNEDDCPVVQVCVVVVVGDGHNYDYPYHDDDDPPDPSHSDDPPDPPPPPPPDDPPDDDDD

Radius of gyration: 30.94 Å; Cα contacts (8 Å, |Δi|>4): 265; chains: 1; bounding box: 43×98×95 Å